Protein AF-A0A2A4IS24-F1 (afdb_monomer)

Organism: Heliothis virescens (NCBI:txid7102)

Secondary structure (DSSP, 8-state):
-PPP----------PPPPP-PPP-----HHHHHHHHHHHHHH-TTS-HHHHHHHHHHTTT-HHHHHHHHHT--GGG--S----PPP---------------------------------PPPP-----------------S-----GGG-S--SS-TTS-------HHHHHHHHHHHH--HHHHHTSTT--HHHHHHHHHHPPP-SHHHHHHHHHH-TT--THHHHHHHHHHHHHHHHHHHHHHHHHHHHHHHHHHHTTTT-PPPPTTS-TTSPPPHHHHHHHHHHHHHHHTT------S---

InterPro domains:
  IPR009060 UBA-like superfamily [SSF46934] (31-77)
  IPR038718 SNF2-like, N-terminal domain superfamily [G3DSA:3.40.50.10810] (248-303)

Mean predicted aligned error: 21.27 Å

Nearest PDB structures (foldseek):
  6h3a-assembly1_D  TM=7.870E-01  e=2.219E+00  Homo sapiens
  2dam-assembly1_A  TM=5.900E-01  e=2.998E+00  Homo sapiens
  2rn7-assembly1_A  TM=2.542E-01  e=4.257E+00  Shigella flexneri

Radius of gyration: 37.89 Å; Cα contacts (8 Å, |Δi|>4): 138; chains: 1; bounding box: 114×92×83 Å

Sequence (303 aa):
VYKRIRVQDSDSDDAASPAKKPANIELTTAVKERRFRNMLEMFPDISPIFVKNTLVKHGWNEERSRDELLKHDPESNDKGSTSTFFGSNPSVSGTAQRPYTNMGIVRVTSGPKPAVVVRKALEGKGGRVRRGSSGSEDDDYGVKKGKDDRVYDSEDSDNEITDDLIGDKKKVFEFLNNSNMNELSLLSGCSQKKAEAIMSLRPFKGWLDMVEKFNSNKSLSTELLNSTQELLTTRNNIQRLMKKCVGLAQQLESAVAAGAGRLKQPAILDDSLTLAPYQLVGLNWLAVLHKQG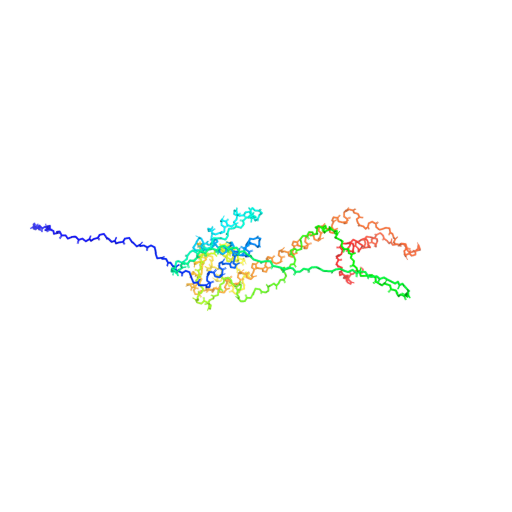VSGILADEMG

Foldseek 3Di:
DDDDDDDDDDDDDDDDDDDDDDDPPQDDPVLLVVLLVVQCVVCVLDDSVLLNVLCVVVVNDNVSSVVVSVPDDSVPDPDDDDDDDDDDDDDDDDDDDDDDDDDDDDDDDDDDDDDDDDDDDDDDDDDDDDDDDDDDPPPPDDPPCPVVNFPDDPVCPVDDQDLPLDDLNVVLLVCLQDPDLVRQVPQPPRDSVNSVLSPVLDDQPTSVSVVVSQVVDPVHDPVSSRSSSVVVVVVVVVVVVVVVVVVLVVVLVVCVVVVQQPDDDDPVDDPVDDDDPVVSVVNSSVNSCVVSVHDDDDDPPPD

pLDDT: mean 70.26, std 24.0, range [25.66, 96.38]

Solvent-accessible surface area (backbone atoms only — not comparable to full-atom values): 20456 Å² total; per-residue (Å²): 134,85,86,91,86,90,85,81,90,80,90,76,92,78,76,84,78,76,81,81,71,83,79,82,78,80,78,52,71,67,58,52,51,52,55,50,53,53,52,45,71,77,36,75,84,51,57,70,66,57,56,51,51,41,26,60,74,45,77,63,36,64,69,66,26,46,60,54,55,74,71,56,65,80,86,76,72,91,68,91,78,89,81,81,84,88,80,89,84,85,92,83,90,84,87,86,85,89,88,91,88,86,90,90,88,89,88,90,92,89,89,90,89,90,84,91,78,90,82,88,80,81,91,84,82,82,90,79,85,84,76,87,73,79,84,80,89,73,86,80,80,71,80,70,72,50,87,88,64,49,76,63,66,90,84,48,85,84,60,79,82,60,68,75,66,51,75,63,46,31,54,36,54,52,44,71,61,67,58,52,70,72,61,39,56,71,33,67,94,38,46,73,70,39,38,53,51,51,62,70,61,50,76,60,90,44,57,50,56,41,52,50,54,28,71,72,32,89,78,48,56,66,63,49,55,35,36,40,43,52,51,53,51,52,50,51,53,50,51,52,50,52,50,52,52,50,50,54,50,52,52,50,52,50,41,49,72,74,49,50,41,81,58,69,84,62,88,86,54,57,89,90,62,76,77,53,75,69,54,44,50,52,50,17,53,53,49,38,34,59,73,71,72,49,89,82,82,85,68,92,83,80,123

Structure (mmCIF, N/CA/C/O backbone):
data_AF-A0A2A4IS24-F1
#
_entry.id   AF-A0A2A4IS24-F1
#
loop_
_atom_site.group_PDB
_atom_site.id
_atom_site.type_symbol
_atom_site.label_atom_id
_atom_site.label_alt_id
_atom_site.label_comp_id
_atom_site.label_asym_id
_atom_site.label_entity_id
_atom_site.label_seq_id
_atom_site.pdbx_PDB_ins_code
_atom_site.Cartn_x
_atom_site.Cartn_y
_atom_site.Cartn_z
_atom_site.occupancy
_atom_site.B_iso_or_equiv
_atom_site.auth_seq_id
_atom_site.auth_comp_id
_atom_site.auth_asym_id
_atom_site.auth_atom_id
_atom_site.pdbx_PDB_model_num
ATOM 1 N N . VAL A 1 1 ? -71.191 -11.282 46.760 1.00 39.03 1 VAL A N 1
ATOM 2 C CA . VAL A 1 1 ? -70.093 -10.671 45.968 1.00 39.03 1 VAL A CA 1
ATOM 3 C C . VAL A 1 1 ? -70.215 -9.149 46.087 1.00 39.03 1 VAL A C 1
ATOM 5 O O . VAL A 1 1 ? -71.314 -8.676 46.332 1.00 39.03 1 VAL A O 1
ATOM 8 N N . TYR A 1 2 ? -69.088 -8.438 46.086 1.00 34.16 2 TYR A N 1
ATOM 9 C CA . TYR A 1 2 ? -68.779 -7.184 46.799 1.00 34.16 2 TYR A CA 1
ATOM 10 C C . TYR A 1 2 ? -69.581 -5.891 46.484 1.00 34.16 2 TYR A C 1
ATOM 12 O O . TYR A 1 2 ? -70.265 -5.768 45.475 1.00 34.16 2 TYR A O 1
ATOM 20 N N . LYS A 1 3 ? -69.439 -4.941 47.429 1.00 38.16 3 LYS A N 1
ATOM 21 C CA . LYS A 1 3 ? -70.054 -3.609 47.634 1.00 38.16 3 LYS A CA 1
ATOM 22 C C . LYS A 1 3 ? -69.709 -2.542 46.567 1.00 38.16 3 LYS A C 1
ATOM 24 O O . LYS A 1 3 ? -68.618 -2.554 46.013 1.00 38.16 3 LYS A O 1
ATOM 29 N N . ARG A 1 4 ? -70.598 -1.546 46.397 1.00 41.44 4 ARG A N 1
ATOM 30 C CA . ARG A 1 4 ? -70.333 -0.210 45.795 1.00 41.44 4 ARG A CA 1
ATOM 31 C C . ARG A 1 4 ? -69.713 0.756 46.822 1.00 41.44 4 ARG A C 1
ATOM 33 O O . ARG A 1 4 ? -70.091 0.648 47.982 1.00 41.44 4 ARG A O 1
ATOM 40 N N . ILE A 1 5 ? -68.881 1.710 46.362 1.00 35.66 5 ILE A N 1
ATOM 41 C CA . ILE A 1 5 ? -68.700 3.145 46.762 1.00 35.66 5 ILE A CA 1
ATOM 42 C C . ILE A 1 5 ? -67.481 3.685 45.958 1.00 35.66 5 ILE A C 1
ATOM 44 O O . ILE A 1 5 ? -66.425 3.070 45.998 1.00 35.66 5 ILE A O 1
ATOM 48 N N . ARG A 1 6 ? -67.683 4.576 44.968 1.00 35.56 6 ARG A N 1
ATOM 49 C CA . ARG A 1 6 ? -67.464 6.052 44.929 1.00 35.56 6 ARG A CA 1
ATOM 50 C C . ARG A 1 6 ? -65.983 6.487 44.977 1.00 35.56 6 ARG A C 1
ATOM 52 O O . ARG A 1 6 ? -65.348 6.360 46.014 1.00 35.56 6 ARG A O 1
ATOM 59 N N . VAL A 1 7 ? -65.487 7.059 43.876 1.00 36.16 7 VAL A N 1
ATOM 60 C CA . VAL A 1 7 ? -64.214 7.804 43.803 1.00 36.16 7 VAL A CA 1
ATOM 61 C C . VAL A 1 7 ? -64.546 9.290 43.631 1.00 36.16 7 VAL A C 1
ATOM 63 O O . VAL A 1 7 ? -65.501 9.627 42.933 1.00 36.16 7 VAL A O 1
ATOM 66 N N . GLN A 1 8 ? -63.821 10.125 44.373 1.00 33.50 8 GLN A N 1
ATOM 67 C CA . GLN A 1 8 ? -63.947 11.578 44.492 1.00 33.50 8 GLN A CA 1
ATOM 68 C C . GLN A 1 8 ? -63.290 12.306 43.313 1.00 33.50 8 GLN A C 1
ATOM 70 O O . GLN A 1 8 ? -62.229 11.891 42.854 1.00 33.50 8 GLN A O 1
ATOM 75 N N . ASP A 1 9 ? -63.891 13.425 42.909 1.00 34.22 9 ASP A N 1
ATOM 76 C CA . ASP A 1 9 ? -63.210 14.509 42.200 1.00 34.22 9 ASP A CA 1
ATOM 77 C C . ASP A 1 9 ? -62.212 15.186 43.152 1.00 34.22 9 ASP A C 1
ATOM 79 O O . ASP A 1 9 ? -62.569 15.512 44.288 1.00 34.22 9 ASP A O 1
ATOM 83 N N . SER A 1 10 ? -60.980 15.415 42.694 1.00 41.16 10 SER A N 1
ATOM 84 C CA . SER A 1 10 ? -60.068 16.373 43.320 1.00 41.16 10 SER A CA 1
ATOM 85 C C . SER A 1 10 ? -59.171 17.001 42.257 1.00 41.16 10 SER A C 1
ATOM 87 O O . SER A 1 10 ? -58.332 16.338 41.653 1.00 41.16 10 SER A O 1
ATOM 89 N N . ASP A 1 11 ? -59.418 18.289 42.053 1.00 39.62 11 ASP A N 1
ATOM 90 C CA . ASP A 1 11 ? -58.639 19.263 41.296 1.00 39.62 11 ASP A CA 1
ATOM 91 C C . ASP A 1 11 ? -57.213 19.368 41.868 1.00 39.62 11 ASP A C 1
ATOM 93 O O . ASP A 1 11 ? -57.047 19.464 43.088 1.00 39.62 11 ASP A O 1
ATOM 97 N N . SER A 1 12 ? -56.192 19.355 41.009 1.00 38.72 12 SER A N 1
ATOM 98 C CA . SER A 1 12 ? -54.852 19.855 41.341 1.00 38.72 12 SER A CA 1
ATOM 99 C C . SER A 1 12 ? -54.109 20.223 40.061 1.00 38.72 12 SER A C 1
ATOM 101 O O . SER A 1 12 ? -53.723 19.354 39.278 1.00 38.72 12 SER A O 1
ATOM 103 N N . ASP A 1 13 ? -53.907 21.528 39.896 1.00 41.09 13 ASP A N 1
ATOM 104 C CA . ASP A 1 13 ? -52.885 22.139 39.055 1.00 41.09 13 ASP A CA 1
ATOM 105 C C . ASP A 1 13 ? -51.539 21.424 39.227 1.00 41.09 13 ASP A C 1
ATOM 107 O O . ASP A 1 13 ? -51.048 21.290 40.349 1.00 41.09 13 ASP A O 1
ATOM 111 N N . ASP A 1 14 ? -50.902 21.044 38.119 1.00 38.12 14 ASP A N 1
ATOM 112 C CA . ASP A 1 14 ? -49.445 21.000 38.080 1.00 38.12 14 ASP A CA 1
ATOM 113 C C . ASP A 1 14 ? -48.924 21.413 36.704 1.00 38.12 14 ASP A C 1
ATOM 115 O O . ASP A 1 14 ? -49.384 20.985 35.642 1.00 38.12 14 ASP A O 1
ATOM 119 N N . ALA A 1 15 ? -47.995 22.356 36.765 1.00 37.94 15 ALA A N 1
ATOM 120 C CA . ALA A 1 15 ? -47.600 23.239 35.693 1.00 37.94 15 ALA A CA 1
ATOM 121 C C . ALA A 1 15 ? -46.880 22.526 34.538 1.00 37.94 15 ALA A C 1
ATOM 123 O O . ALA A 1 15 ? -46.173 21.531 34.704 1.00 37.94 15 ALA A O 1
ATOM 124 N N . ALA A 1 16 ? -46.988 23.126 33.350 1.00 38.19 16 ALA A N 1
ATOM 125 C CA . ALA A 1 16 ? -46.164 22.790 32.200 1.00 38.19 16 ALA A CA 1
ATOM 126 C C . ALA A 1 16 ? -44.671 22.816 32.582 1.00 38.19 16 ALA A C 1
ATOM 128 O O . ALA A 1 16 ? -44.119 23.860 32.934 1.00 38.19 16 ALA A O 1
ATOM 129 N N . SER A 1 17 ? -44.012 21.658 32.486 1.00 39.38 17 SER A N 1
ATOM 130 C CA . SER A 1 17 ? -42.558 21.561 32.619 1.00 39.38 17 SER A CA 1
ATOM 131 C C . SER A 1 17 ? -41.873 22.479 31.596 1.00 39.38 17 SER A C 1
ATOM 133 O O . SER A 1 17 ? -42.220 22.443 30.411 1.00 39.38 17 SER A O 1
ATOM 135 N N . PRO A 1 18 ? -40.894 23.300 32.014 1.00 38.66 18 PRO A N 1
ATOM 136 C CA . PRO A 1 18 ? -40.279 24.283 31.141 1.00 38.66 18 PRO A CA 1
ATOM 137 C C . PRO A 1 18 ? -39.407 23.592 30.092 1.00 38.66 18 PRO A C 1
ATOM 139 O O . PRO A 1 18 ? -38.585 22.726 30.401 1.00 38.66 18 PRO A O 1
ATOM 142 N N . ALA A 1 19 ? -39.562 24.018 28.838 1.00 39.50 19 ALA A N 1
ATOM 143 C CA . ALA A 1 19 ? -38.679 23.653 27.742 1.00 39.50 19 ALA A CA 1
ATOM 144 C C . ALA A 1 19 ? -37.214 23.916 28.137 1.00 39.50 19 ALA A C 1
ATOM 146 O O . ALA A 1 19 ? -36.818 25.057 28.395 1.00 39.50 19 ALA A O 1
ATOM 147 N N . LYS A 1 20 ? -36.399 22.854 28.184 1.00 40.94 20 LYS A N 1
ATOM 148 C CA . LYS A 1 20 ? -34.945 22.964 28.339 1.00 40.94 20 LYS A CA 1
ATOM 149 C C . LYS A 1 20 ? -34.394 23.773 27.164 1.00 40.94 20 LYS A C 1
ATOM 151 O O . LYS A 1 20 ? -34.400 23.310 26.026 1.00 40.94 20 LYS A O 1
ATOM 156 N N . LYS A 1 21 ? -33.917 24.986 27.448 1.00 39.09 21 LYS A N 1
ATOM 157 C CA . LYS A 1 21 ? -33.086 25.764 26.521 1.00 39.09 21 LYS A CA 1
ATOM 158 C C . LYS A 1 21 ? -31.804 24.965 26.226 1.00 39.09 21 LYS A C 1
ATOM 160 O O . LYS A 1 21 ? -31.263 24.373 27.162 1.00 39.09 21 LYS A O 1
ATOM 165 N N . PRO A 1 22 ? -31.308 24.933 24.977 1.00 39.69 22 PRO A N 1
ATOM 166 C CA . PRO A 1 22 ? -30.056 24.256 24.662 1.00 39.69 22 PRO A CA 1
ATOM 167 C C . PRO A 1 22 ? -28.912 24.919 25.437 1.00 39.69 22 PRO A C 1
ATOM 169 O O . PRO A 1 22 ? -28.719 26.133 25.363 1.00 39.69 22 PRO A O 1
ATOM 172 N N . ALA A 1 23 ? -28.189 24.115 26.216 1.00 39.38 23 ALA A N 1
ATOM 173 C CA . ALA A 1 23 ? -26.990 24.542 26.918 1.00 39.38 23 ALA A CA 1
ATOM 174 C C . ALA A 1 23 ? -25.939 24.965 25.884 1.00 39.38 23 ALA A C 1
ATOM 176 O O . ALA A 1 23 ? -25.571 24.187 25.005 1.00 39.38 23 ALA A O 1
ATOM 177 N N . ASN A 1 24 ? -25.485 26.212 25.970 1.00 43.03 24 ASN A N 1
ATOM 178 C CA . ASN A 1 24 ? -24.410 26.724 25.135 1.00 43.03 24 ASN A CA 1
ATOM 179 C C . ASN A 1 24 ? -23.094 26.177 25.711 1.00 43.03 24 ASN A C 1
ATOM 181 O O . ASN A 1 24 ? -22.586 26.704 26.698 1.00 43.03 24 ASN A O 1
ATOM 185 N N . ILE A 1 25 ? -22.608 25.058 25.170 1.00 55.31 25 ILE A N 1
ATOM 186 C CA . ILE A 1 25 ? -21.328 24.459 25.564 1.00 55.31 25 ILE A CA 1
ATOM 187 C C . ILE A 1 25 ? -20.227 25.388 25.044 1.00 55.31 25 ILE A C 1
ATOM 189 O O . ILE A 1 25 ? -19.951 25.432 23.844 1.00 55.31 25 ILE A O 1
ATOM 193 N N . GLU A 1 26 ? -19.625 26.184 25.926 1.00 54.53 26 GLU A N 1
ATOM 194 C CA . GLU A 1 26 ? -18.474 27.003 25.557 1.00 54.53 26 GLU A CA 1
ATOM 195 C C . GLU A 1 26 ? -17.277 26.098 25.244 1.00 54.53 26 GLU A C 1
ATOM 197 O O . GLU A 1 26 ? -16.718 25.445 26.121 1.00 54.53 26 GLU A O 1
ATOM 202 N N . LEU A 1 27 ? -16.875 26.060 23.970 1.00 69.19 27 LEU A N 1
ATOM 203 C CA . LEU A 1 27 ? -15.680 25.340 23.534 1.00 69.19 27 LEU A CA 1
ATOM 204 C C . LEU A 1 27 ? -14.420 25.863 24.242 1.00 69.19 27 LEU A C 1
ATOM 206 O O . LEU A 1 27 ? -14.161 27.078 24.235 1.00 69.19 27 LEU A O 1
ATOM 210 N N . THR A 1 28 ? -13.602 24.938 24.752 1.00 81.56 28 THR A N 1
ATOM 211 C CA . THR A 1 28 ? -12.298 25.232 25.360 1.00 81.56 28 THR A CA 1
ATOM 212 C C . THR A 1 28 ? -11.343 25.873 24.348 1.00 81.56 28 THR A C 1
ATOM 214 O O . THR A 1 28 ? -11.460 25.703 23.129 1.00 81.56 28 THR A O 1
ATOM 217 N N . THR A 1 29 ? -10.381 26.653 24.843 1.00 80.56 29 THR A N 1
ATOM 218 C CA . THR A 1 29 ? -9.400 27.369 24.009 1.00 80.56 29 THR A CA 1
ATOM 219 C C . THR A 1 29 ? -8.532 26.421 23.178 1.00 80.56 29 THR A C 1
ATOM 221 O O . THR A 1 29 ? -8.260 26.725 22.018 1.00 80.56 29 THR A O 1
ATOM 224 N N . ALA A 1 30 ? -8.184 25.250 23.718 1.00 79.69 30 ALA A N 1
ATOM 225 C CA . ALA A 1 30 ? -7.420 24.218 23.017 1.00 79.69 30 ALA A CA 1
ATOM 226 C C . ALA A 1 30 ? -8.188 23.626 21.820 1.00 79.69 30 ALA A C 1
ATOM 228 O O . ALA A 1 30 ? -7.628 23.478 20.734 1.00 79.69 30 ALA A O 1
ATOM 229 N N . VAL A 1 31 ? -9.492 23.362 21.974 1.00 82.25 31 VAL A N 1
ATOM 230 C CA . VAL A 1 31 ? -10.333 22.863 20.871 1.00 82.25 31 VAL A CA 1
ATOM 231 C C . VAL A 1 31 ? -10.461 23.923 19.780 1.00 82.25 31 VAL A C 1
ATOM 233 O O . VAL A 1 31 ? -10.340 23.612 18.597 1.00 82.25 31 VAL A O 1
ATOM 236 N N . LYS A 1 32 ? -10.631 25.193 20.160 1.00 87.12 32 LYS A N 1
ATOM 237 C CA . LYS A 1 32 ? -10.643 26.315 19.210 1.00 87.12 32 LYS A CA 1
ATOM 238 C C . LYS A 1 32 ? -9.327 26.400 18.428 1.00 87.12 32 LYS A C 1
ATOM 240 O O . LYS A 1 32 ? -9.352 26.498 17.205 1.00 87.12 32 LYS A O 1
ATOM 245 N N . GLU A 1 33 ? -8.176 26.290 19.091 1.00 87.81 33 GLU A N 1
ATOM 246 C CA . GLU A 1 33 ? -6.878 26.305 18.404 1.00 87.81 33 GLU A CA 1
ATOM 247 C C . GLU A 1 33 ? -6.704 25.109 17.454 1.00 87.81 33 GLU A C 1
ATOM 249 O O . GLU A 1 33 ? -6.279 25.295 16.312 1.00 87.81 33 GLU A O 1
ATOM 254 N N . ARG A 1 34 ? -7.101 23.900 17.871 1.00 87.56 34 ARG A N 1
ATOM 255 C CA . ARG A 1 34 ? -7.046 22.695 17.028 1.00 87.56 34 ARG A CA 1
ATOM 256 C C . ARG A 1 34 ? -7.903 22.838 15.771 1.00 87.56 34 ARG A C 1
ATOM 258 O O . ARG A 1 34 ? -7.421 22.576 14.671 1.00 87.56 34 ARG A O 1
ATOM 265 N N . ARG A 1 35 ? -9.145 23.307 15.924 1.00 86.81 35 ARG A N 1
ATOM 266 C CA . ARG A 1 35 ? -10.067 23.572 14.806 1.00 86.81 35 ARG A CA 1
ATOM 267 C C . ARG A 1 35 ? -9.521 24.628 13.855 1.00 86.81 35 ARG A C 1
ATOM 269 O O . ARG A 1 35 ? -9.631 24.483 12.643 1.00 86.81 35 ARG A O 1
ATOM 276 N N . PHE A 1 36 ? -8.891 25.667 14.399 1.00 91.81 36 PHE A N 1
ATOM 277 C CA . PHE A 1 36 ? -8.248 26.700 13.597 1.00 91.81 36 PHE A CA 1
ATOM 278 C C . PHE A 1 36 ? -7.078 26.152 12.776 1.00 91.81 36 PHE A C 1
ATOM 280 O O . PHE A 1 36 ? -7.029 26.390 11.573 1.00 91.81 36 PHE A O 1
ATOM 287 N N . ARG A 1 37 ? -6.175 25.376 13.391 1.00 89.31 37 ARG A N 1
ATOM 288 C CA . ARG A 1 37 ? -5.041 24.768 12.678 1.00 89.31 37 ARG A CA 1
ATOM 289 C C . ARG A 1 37 ? -5.487 23.799 11.589 1.00 89.31 37 ARG A C 1
ATOM 291 O O . ARG A 1 37 ? -4.969 23.883 10.483 1.00 89.31 37 ARG A O 1
ATOM 298 N N . ASN A 1 38 ? -6.475 22.954 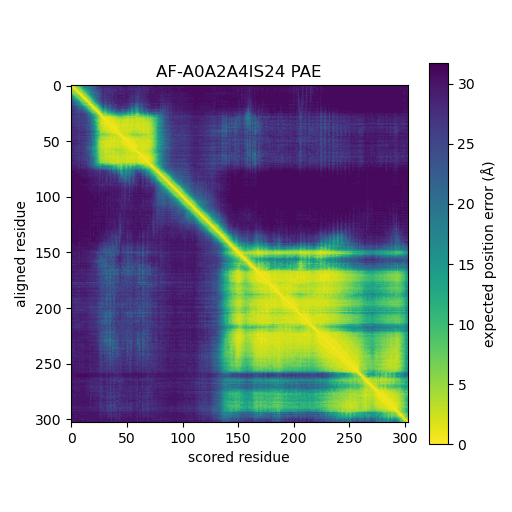11.877 1.00 87.75 38 ASN A N 1
ATOM 299 C CA . ASN A 1 38 ? -7.040 22.029 10.894 1.00 87.75 38 ASN A CA 1
ATOM 300 C C . ASN A 1 38 ? -7.577 22.785 9.663 1.00 87.75 38 ASN A C 1
ATOM 302 O O . ASN A 1 38 ? -7.227 22.467 8.530 1.00 87.75 38 ASN A O 1
ATOM 306 N N . MET A 1 39 ? -8.341 23.864 9.870 1.00 88.62 39 MET A N 1
ATOM 307 C CA . MET A 1 39 ? -8.862 24.659 8.752 1.00 88.62 39 MET A CA 1
ATOM 308 C C . MET A 1 39 ? -7.765 25.363 7.938 1.00 88.62 39 MET A C 1
ATOM 310 O O . MET A 1 39 ? -7.920 25.501 6.729 1.00 88.62 39 MET A O 1
ATOM 314 N N . LEU A 1 40 ? -6.660 25.785 8.562 1.00 89.94 40 LEU A N 1
ATOM 315 C CA . LEU A 1 40 ? -5.515 26.355 7.838 1.00 89.94 40 LEU A CA 1
ATOM 316 C C . LEU A 1 40 ? -4.785 25.316 6.982 1.00 89.94 40 LEU A C 1
ATOM 318 O O . LEU A 1 40 ? -4.326 25.643 5.894 1.00 89.94 40 LEU A O 1
ATOM 322 N N . GLU A 1 41 ? -4.687 24.078 7.464 1.00 87.81 41 GLU A N 1
ATOM 323 C CA . GLU A 1 41 ? -4.077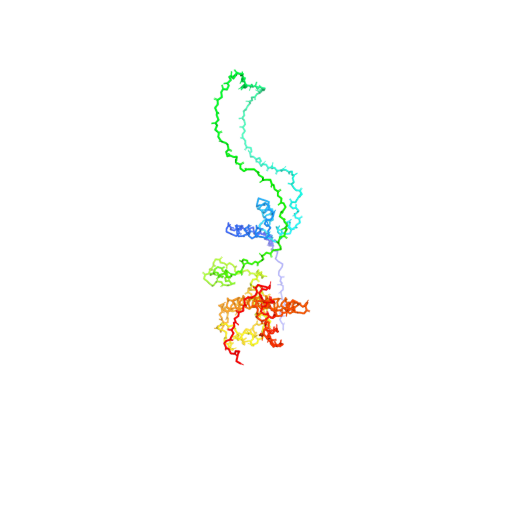 22.976 6.716 1.00 87.81 41 GLU A CA 1
ATOM 324 C C . GLU A 1 41 ? -4.922 22.587 5.496 1.00 87.81 41 GLU A C 1
ATOM 326 O O . GLU A 1 41 ? -4.386 22.324 4.423 1.00 87.81 41 GLU A O 1
ATOM 331 N N . MET A 1 42 ? -6.252 22.609 5.630 1.00 84.50 42 MET A N 1
ATOM 332 C CA . MET A 1 42 ? -7.161 22.297 4.523 1.00 84.50 42 MET A CA 1
ATOM 333 C C . MET A 1 42 ? -7.273 23.412 3.475 1.00 84.50 42 MET A C 1
ATOM 335 O O . MET A 1 42 ? -7.585 23.120 2.321 1.00 84.50 42 MET A O 1
ATOM 339 N N . PHE A 1 43 ? -7.061 24.671 3.864 1.00 87.62 43 PHE A N 1
ATOM 340 C CA . PHE A 1 43 ? -7.208 25.840 2.994 1.00 87.62 43 PHE A CA 1
ATOM 341 C C . PHE A 1 43 ? -5.951 26.730 3.035 1.00 87.62 43 PHE A C 1
ATOM 343 O O . PHE A 1 43 ? -6.016 27.854 3.543 1.00 87.62 43 PHE A O 1
ATOM 350 N N . PRO A 1 44 ? -4.809 26.264 2.492 1.00 85.69 44 PRO A N 1
ATOM 351 C CA . PRO A 1 44 ? -3.541 26.996 2.557 1.00 85.69 44 PRO A CA 1
ATOM 352 C C . PRO A 1 44 ? -3.563 28.320 1.776 1.00 85.69 44 PRO A C 1
ATOM 354 O O . PRO A 1 44 ? -2.829 29.247 2.115 1.00 85.69 44 PRO A O 1
ATOM 357 N N . ASP A 1 45 ? -4.434 28.428 0.768 1.00 83.75 45 ASP A N 1
ATOM 358 C CA . ASP A 1 45 ? -4.565 29.606 -0.099 1.00 83.75 45 ASP A CA 1
ATOM 359 C C . ASP A 1 45 ? -5.516 30.678 0.468 1.00 83.75 45 ASP A C 1
ATOM 361 O O . ASP A 1 45 ? -5.649 31.768 -0.091 1.00 83.75 45 ASP A O 1
ATOM 365 N N . ILE A 1 46 ? -6.190 30.395 1.590 1.00 86.69 46 ILE A N 1
ATOM 366 C CA . ILE A 1 46 ? -7.129 31.318 2.233 1.00 86.69 46 ILE A CA 1
ATOM 367 C C . ILE A 1 46 ? -6.442 32.028 3.404 1.00 86.69 46 ILE A C 1
ATOM 369 O O . ILE A 1 46 ? -5.787 31.416 4.244 1.00 86.69 46 ILE A O 1
ATOM 373 N N . SER A 1 47 ? -6.634 33.349 3.503 1.00 89.31 47 SER A N 1
ATOM 374 C CA . SER A 1 47 ? -6.048 34.154 4.581 1.00 89.31 47 SER A CA 1
ATOM 375 C C . SER A 1 47 ? -6.418 33.613 5.974 1.00 89.31 47 SER A C 1
ATOM 377 O O . SER A 1 47 ? -7.611 33.450 6.266 1.00 89.31 47 SER A O 1
ATOM 379 N N . PRO A 1 48 ? -5.445 33.442 6.894 1.00 88.25 48 PRO A N 1
ATOM 380 C CA . PRO A 1 48 ? -5.706 32.940 8.242 1.00 88.25 48 PRO A CA 1
ATOM 381 C C . PRO A 1 48 ? -6.727 33.759 9.037 1.00 88.25 48 PRO A C 1
ATOM 383 O O . PRO A 1 48 ? -7.450 33.233 9.883 1.00 88.25 48 PRO A O 1
ATOM 386 N N . ILE A 1 49 ? -6.817 35.059 8.754 1.00 88.62 49 ILE A N 1
ATOM 387 C CA . ILE A 1 49 ? -7.792 35.955 9.383 1.00 88.62 49 ILE A CA 1
ATOM 388 C C . ILE A 1 49 ? -9.209 35.611 8.916 1.00 88.62 49 ILE A C 1
ATOM 390 O O . ILE A 1 49 ? -10.133 35.579 9.727 1.00 88.62 49 ILE A O 1
ATOM 394 N N . PHE A 1 50 ? -9.381 35.313 7.626 1.00 89.19 50 PHE A N 1
ATOM 395 C CA . PHE A 1 50 ? -10.672 34.924 7.069 1.00 89.19 50 PHE A CA 1
ATOM 396 C C . PHE A 1 50 ? -11.125 33.575 7.629 1.00 89.19 50 PHE A C 1
ATOM 398 O O . PHE A 1 50 ? -12.242 33.472 8.127 1.00 89.19 50 PHE A O 1
ATOM 405 N N . VAL A 1 51 ? -10.227 32.585 7.679 1.00 89.31 51 VAL A N 1
ATOM 406 C CA . VAL A 1 51 ? -10.494 31.274 8.296 1.00 89.31 51 VAL A CA 1
ATOM 407 C C . VAL A 1 51 ? -10.956 31.421 9.750 1.00 89.31 51 VAL A C 1
ATOM 409 O O . VAL A 1 51 ? -11.967 30.837 10.148 1.00 89.31 51 VAL A O 1
ATOM 412 N N . LYS A 1 52 ? -10.272 32.259 10.541 1.00 90.25 52 LYS A N 1
ATOM 413 C CA . LYS A 1 52 ? -10.655 32.534 11.934 1.00 90.25 52 LYS A CA 1
ATOM 414 C C . LYS A 1 52 ? -12.037 33.182 12.030 1.00 90.25 52 LYS A C 1
ATOM 416 O O . LYS A 1 52 ? -12.838 32.784 12.873 1.00 90.25 52 LYS A O 1
ATOM 421 N N . ASN A 1 53 ? -12.325 34.166 11.180 1.00 89.81 53 ASN A N 1
ATOM 422 C CA . ASN A 1 53 ? -13.611 34.863 11.173 1.00 89.81 53 ASN A CA 1
ATOM 423 C C . ASN A 1 53 ? -14.762 33.924 10.793 1.00 89.81 53 ASN A C 1
ATOM 425 O O . ASN A 1 53 ? -15.814 33.967 11.430 1.00 89.81 53 ASN A O 1
ATOM 429 N N . THR A 1 54 ? -14.552 33.036 9.820 1.00 88.25 54 THR A N 1
ATOM 430 C CA . THR A 1 54 ? -15.540 32.030 9.409 1.00 88.25 54 THR A CA 1
ATOM 431 C C . THR A 1 54 ? -15.801 31.013 10.520 1.00 88.25 54 THR A C 1
ATOM 433 O O . THR A 1 54 ? -16.957 30.715 10.817 1.00 88.25 54 THR A O 1
ATOM 436 N N . LEU A 1 55 ? -14.756 30.562 11.222 1.00 90.56 55 LEU A N 1
ATOM 437 C CA . LEU A 1 55 ? -14.907 29.705 12.402 1.00 90.56 55 LEU A CA 1
ATOM 438 C C . LEU A 1 55 ? -15.698 30.391 13.518 1.00 90.56 55 LEU A C 1
ATOM 440 O O . LEU A 1 55 ? -16.598 29.784 14.092 1.00 90.56 55 LEU A O 1
ATOM 444 N N . VAL A 1 56 ? -15.420 31.664 13.810 1.00 90.69 56 VAL A N 1
ATOM 445 C CA . VAL A 1 56 ? -16.186 32.429 14.808 1.00 90.69 56 VAL A CA 1
ATOM 446 C C . VAL A 1 56 ? -17.648 32.588 14.375 1.00 90.69 56 VAL A C 1
ATOM 448 O O . VAL A 1 56 ? -18.546 32.391 15.195 1.00 90.69 56 VAL A O 1
ATOM 451 N N . LYS A 1 57 ? -17.899 32.873 13.090 1.00 90.12 57 LYS A N 1
ATOM 452 C CA . LYS A 1 57 ? -19.243 33.032 12.509 1.00 90.12 57 LYS A CA 1
ATOM 453 C C . LYS A 1 57 ? -20.106 31.779 12.673 1.00 90.12 57 LYS A C 1
ATOM 455 O O . LYS A 1 57 ? -21.295 31.896 12.957 1.00 90.12 57 LYS A O 1
ATOM 460 N N . HIS A 1 58 ? -19.516 30.591 12.549 1.00 89.38 58 HIS A N 1
ATOM 461 C CA . HIS A 1 58 ? -20.224 29.310 12.675 1.00 89.38 58 HIS A CA 1
ATOM 462 C C . HIS A 1 58 ? -20.143 28.682 14.067 1.00 89.38 58 HIS A C 1
ATOM 464 O O . HIS A 1 58 ? -20.386 27.484 14.216 1.00 89.38 58 HIS A O 1
ATOM 470 N N . GLY A 1 59 ? -19.795 29.456 15.100 1.00 86.56 59 GLY A N 1
ATOM 471 C CA . GLY A 1 59 ? -19.709 28.937 16.468 1.00 86.56 59 GLY A CA 1
ATOM 472 C C . GLY A 1 59 ? -18.673 27.820 16.609 1.00 86.56 59 GLY A C 1
ATOM 473 O O . GLY A 1 59 ? -18.884 26.864 17.348 1.00 86.56 59 GLY A O 1
ATOM 474 N N . TRP A 1 60 ? -17.571 27.924 15.865 1.00 88.50 60 TRP A N 1
ATOM 475 C CA . TRP A 1 60 ? -16.500 26.935 15.762 1.00 88.50 60 TRP A CA 1
ATOM 476 C C . TRP A 1 60 ? -16.945 25.576 15.203 1.00 88.50 60 TRP A C 1
ATOM 478 O O . TRP A 1 60 ? -16.246 24.588 15.404 1.00 88.50 60 TRP A O 1
ATOM 488 N N . ASN A 1 61 ? -18.080 25.490 14.503 1.00 87.50 61 ASN A N 1
ATOM 489 C CA . ASN A 1 61 ? -18.499 24.273 13.807 1.00 87.50 61 ASN A CA 1
ATOM 490 C C . ASN A 1 61 ? -17.648 24.059 12.541 1.00 87.50 61 ASN A C 1
ATOM 492 O O . ASN A 1 61 ? -17.670 24.887 11.629 1.00 87.50 61 ASN A O 1
ATOM 496 N N . GLU A 1 62 ? -16.897 22.959 12.497 1.00 83.81 62 GLU A N 1
ATOM 497 C CA . GLU A 1 62 ? -15.932 22.663 11.430 1.00 83.81 62 GLU A CA 1
ATOM 498 C C . GLU A 1 62 ? -16.601 22.425 10.076 1.00 83.81 62 GLU A C 1
ATOM 500 O O . GLU A 1 62 ? -16.145 22.963 9.073 1.00 83.81 62 GLU A O 1
ATOM 505 N N . GLU A 1 63 ? -17.706 21.682 10.049 1.00 83.81 63 GLU A N 1
ATOM 506 C CA . GLU A 1 63 ? -18.421 21.321 8.822 1.00 83.81 63 GLU A CA 1
ATOM 507 C C . GLU A 1 63 ? -19.017 22.559 8.142 1.00 83.81 63 GLU A C 1
ATOM 509 O O . GLU A 1 63 ? -18.732 22.842 6.980 1.00 83.81 63 GLU A O 1
ATOM 514 N N . ARG A 1 64 ? -19.742 23.388 8.904 1.00 85.81 64 ARG A N 1
ATOM 515 C CA . ARG A 1 64 ? -20.330 24.632 8.382 1.00 85.81 64 ARG A CA 1
ATOM 516 C C . ARG A 1 64 ? -19.273 25.645 7.953 1.00 85.81 64 ARG A C 1
ATOM 518 O O . ARG A 1 64 ? -19.455 26.335 6.951 1.00 85.81 64 ARG A O 1
ATOM 525 N N . SER A 1 65 ? -18.172 25.732 8.702 1.00 89.31 65 SER A N 1
ATOM 526 C CA . SER A 1 65 ? -17.058 26.621 8.354 1.00 89.31 65 SER A CA 1
ATOM 527 C C . SER A 1 65 ? -16.363 26.160 7.077 1.00 89.31 65 SER A C 1
ATOM 529 O O . SER A 1 65 ? -16.074 26.981 6.210 1.00 89.31 65 SER A O 1
ATOM 531 N N . ARG A 1 66 ? -16.146 24.850 6.929 1.00 88.50 66 ARG A N 1
ATOM 532 C CA . ARG A 1 66 ? -15.559 24.233 5.738 1.00 88.50 66 ARG A CA 1
ATOM 533 C C . ARG A 1 66 ? -16.417 24.463 4.499 1.00 88.50 66 ARG A C 1
ATOM 535 O O . ARG A 1 66 ? -15.872 24.832 3.465 1.00 88.50 66 ARG A O 1
ATOM 542 N N . ASP A 1 67 ? -17.731 24.290 4.597 1.00 87.00 67 ASP A N 1
ATOM 543 C CA . ASP A 1 67 ? -18.645 24.486 3.466 1.00 87.00 67 ASP A CA 1
ATOM 544 C C . ASP A 1 67 ? -18.668 25.932 2.957 1.00 87.00 67 ASP A C 1
ATOM 546 O O . ASP A 1 67 ? -18.868 26.168 1.763 1.00 87.00 67 ASP A O 1
ATOM 550 N N . GLU A 1 68 ? -18.476 26.912 3.845 1.00 85.62 68 GLU A N 1
ATOM 551 C CA . GLU A 1 68 ? -18.350 28.320 3.457 1.00 85.62 68 GLU A CA 1
ATOM 552 C C . GLU A 1 68 ? -16.968 28.622 2.861 1.00 85.62 68 GLU A C 1
ATOM 554 O O . GLU A 1 68 ? -16.883 29.307 1.843 1.00 85.62 68 GLU A O 1
ATOM 559 N N . LEU A 1 69 ? -15.898 28.061 3.434 1.00 87.81 69 LEU A N 1
ATOM 560 C CA . LEU A 1 69 ? -14.532 28.214 2.920 1.00 87.81 69 LEU A CA 1
ATOM 561 C C . LEU A 1 69 ? -14.342 27.552 1.548 1.00 87.81 69 LEU A C 1
ATOM 563 O O . LEU A 1 69 ? -13.663 28.110 0.696 1.00 87.81 69 LEU A O 1
ATOM 567 N N . LEU A 1 70 ? -14.997 26.418 1.287 1.00 87.81 70 LEU A N 1
ATOM 568 C CA . LEU A 1 70 ? -14.937 25.723 -0.004 1.00 87.81 70 LEU A CA 1
ATOM 569 C C . LEU A 1 70 ? -15.606 26.513 -1.140 1.00 87.81 70 LEU A C 1
ATOM 571 O O . LEU A 1 70 ? -15.264 26.337 -2.306 1.00 87.81 70 LEU A O 1
ATOM 575 N N . LYS A 1 71 ? -16.565 27.382 -0.805 1.00 84.25 71 LYS A N 1
ATOM 576 C CA . LYS A 1 71 ? -17.253 28.263 -1.763 1.00 84.25 71 LYS A CA 1
ATOM 577 C C . LYS A 1 71 ? -16.509 29.578 -1.992 1.00 84.25 71 LYS A C 1
ATOM 579 O O . LYS A 1 71 ? -16.947 30.374 -2.821 1.00 84.25 71 LYS A O 1
ATOM 584 N N . HIS A 1 72 ? -15.439 29.833 -1.244 1.00 79.31 72 HIS A N 1
ATOM 585 C CA . HIS A 1 72 ? -14.692 31.076 -1.321 1.00 79.31 72 HIS A CA 1
ATOM 586 C C . HIS A 1 72 ? -13.626 30.998 -2.419 1.00 79.31 72 HIS A C 1
ATOM 588 O O . HIS A 1 72 ? -12.652 30.260 -2.298 1.00 79.31 72 HIS A O 1
ATOM 594 N N . ASP A 1 73 ? -13.789 31.810 -3.463 1.00 74.25 73 ASP A N 1
ATOM 595 C CA . ASP A 1 73 ? -12.786 31.999 -4.510 1.00 74.25 73 ASP A CA 1
ATOM 596 C C . ASP A 1 73 ? -11.751 33.061 -4.071 1.00 74.25 73 ASP A C 1
ATOM 598 O O . ASP A 1 73 ? -12.126 34.231 -3.878 1.00 74.25 73 ASP A O 1
ATOM 602 N N . PRO A 1 74 ? -10.468 32.692 -3.867 1.00 62.66 74 PRO A N 1
ATOM 603 C CA . PRO A 1 74 ? -9.431 33.598 -3.373 1.00 62.66 74 PRO A CA 1
ATOM 604 C C . PRO A 1 74 ? -9.121 34.777 -4.311 1.00 62.66 74 PRO A C 1
ATOM 606 O O . PRO A 1 74 ? -8.568 35.770 -3.841 1.00 62.66 74 PRO A O 1
ATOM 609 N N . GLU A 1 75 ? -9.512 34.734 -5.591 1.00 58.53 75 GLU A N 1
ATOM 610 C CA . GLU A 1 75 ? -9.272 35.837 -6.540 1.00 58.53 75 GLU A CA 1
ATOM 611 C C . GLU A 1 75 ? -10.343 36.946 -6.498 1.00 58.53 75 GLU A C 1
ATOM 613 O O . GLU A 1 75 ? -10.196 37.986 -7.139 1.00 58.53 75 GLU A O 1
ATOM 618 N N . SER A 1 76 ? -11.417 36.772 -5.720 1.00 57.56 76 SER A N 1
ATOM 619 C CA . SER A 1 76 ? -12.579 37.677 -5.754 1.00 57.56 76 SER A CA 1
ATOM 620 C C . SER A 1 76 ? -12.513 38.891 -4.812 1.00 57.56 76 SER A C 1
ATOM 622 O O . SER A 1 76 ? -13.372 39.771 -4.903 1.00 57.56 76 SER A O 1
ATOM 624 N N . ASN A 1 77 ? -11.515 38.985 -3.923 1.00 49.31 77 ASN A N 1
ATOM 625 C CA . ASN A 1 77 ? -11.534 39.946 -2.812 1.00 49.31 77 ASN A CA 1
ATOM 626 C C . ASN A 1 77 ? -10.366 40.952 -2.804 1.00 49.31 77 ASN A C 1
ATOM 628 O O . ASN A 1 77 ? -9.711 41.152 -1.782 1.00 49.31 77 ASN A O 1
ATOM 632 N N . ASP A 1 78 ? -10.141 41.647 -3.923 1.00 42.62 78 ASP A N 1
ATOM 633 C CA . ASP A 1 78 ? -9.468 42.954 -3.912 1.00 42.62 78 ASP A CA 1
ATOM 634 C C . ASP A 1 78 ? -10.511 44.055 -3.658 1.00 42.62 78 ASP A C 1
ATOM 636 O O . ASP A 1 78 ? -10.987 44.717 -4.580 1.00 42.62 78 ASP A O 1
ATOM 640 N N . LYS A 1 79 ? -10.956 44.184 -2.399 1.00 39.69 79 LYS A N 1
ATOM 641 C CA . LYS A 1 79 ? -11.549 45.411 -1.830 1.00 39.69 79 LYS A CA 1
ATOM 642 C C . LYS A 1 79 ? -11.707 45.266 -0.320 1.00 39.69 79 LYS A C 1
ATOM 644 O O . LYS A 1 79 ? -12.613 44.611 0.185 1.00 39.69 79 LYS A O 1
ATOM 649 N N . GLY A 1 80 ? -10.797 45.914 0.402 1.00 41.03 80 GLY A N 1
ATOM 650 C CA . GLY A 1 80 ? -10.774 45.937 1.858 1.00 41.03 80 GLY A CA 1
ATOM 651 C C . GLY A 1 80 ? -12.106 46.353 2.485 1.00 41.03 80 GLY A C 1
ATOM 652 O O . GLY A 1 80 ? -12.766 47.297 2.056 1.00 41.03 80 GLY A O 1
ATOM 653 N N . SER A 1 81 ? -12.470 45.653 3.554 1.00 31.52 81 SER A N 1
ATOM 654 C CA . SER A 1 81 ? -13.475 46.093 4.519 1.00 31.52 81 SER A CA 1
ATOM 655 C C . SER A 1 81 ? -12.952 45.814 5.922 1.00 31.52 81 SER A C 1
ATOM 657 O O . SER A 1 81 ? -13.134 44.741 6.488 1.00 31.52 81 SER A O 1
ATOM 659 N N . THR A 1 82 ? -12.255 46.801 6.476 1.00 34.75 82 THR A N 1
ATOM 660 C CA . THR A 1 82 ? -12.034 46.950 7.913 1.00 34.75 82 THR A CA 1
ATOM 661 C C . THR A 1 82 ? -13.288 47.578 8.519 1.00 34.75 82 THR A C 1
ATOM 663 O O . THR A 1 82 ? -13.497 48.783 8.424 1.00 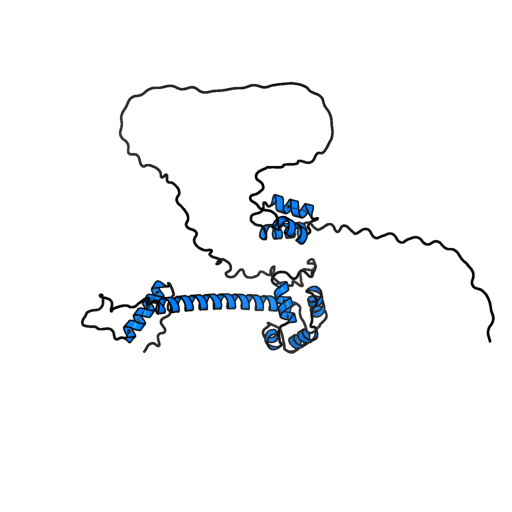34.75 82 THR A O 1
ATOM 666 N N . SER A 1 83 ? -14.142 46.770 9.148 1.00 33.34 83 SER A N 1
ATOM 667 C CA . SER A 1 83 ? -15.209 47.270 10.023 1.00 33.34 83 SER A CA 1
ATOM 668 C C . SER A 1 83 ? -14.775 47.139 11.483 1.00 33.34 83 SER A C 1
ATOM 670 O O . SER A 1 83 ? -14.931 46.085 12.102 1.00 33.34 83 SER A O 1
ATOM 672 N N . THR A 1 84 ? -14.200 48.212 12.024 1.00 33.47 84 THR A N 1
ATOM 673 C CA . THR A 1 84 ? -13.894 48.351 13.452 1.00 33.47 84 THR A CA 1
ATOM 674 C C . THR A 1 84 ? -15.179 48.649 14.223 1.00 33.47 84 THR A C 1
ATOM 676 O O . THR A 1 84 ? -15.916 49.578 13.896 1.00 33.47 84 THR A O 1
ATOM 679 N N . PHE A 1 85 ? -15.436 47.834 15.243 1.00 29.94 85 PHE A N 1
ATOM 680 C CA . PHE A 1 85 ? -16.542 47.950 16.188 1.00 29.94 85 PHE A CA 1
ATOM 681 C C . PHE A 1 85 ? -16.421 49.207 17.066 1.00 29.94 85 PHE A C 1
ATOM 683 O O . PHE A 1 85 ? -15.340 49.550 17.544 1.00 29.94 85 PHE A O 1
ATOM 690 N N . PHE A 1 86 ? -17.565 49.855 17.291 1.00 29.98 86 PHE A N 1
ATOM 691 C CA . PHE A 1 86 ? -17.776 50.983 18.196 1.00 29.98 86 PHE A CA 1
ATOM 692 C C . PHE A 1 86 ? -17.755 50.553 19.671 1.00 29.98 86 PHE A C 1
ATOM 694 O O . PHE A 1 86 ? -18.368 49.554 20.042 1.00 29.98 86 PHE A O 1
ATOM 701 N N . GLY A 1 87 ? -17.155 51.393 20.516 1.00 30.23 87 GLY A N 1
ATOM 702 C CA . GLY A 1 87 ? -17.394 51.458 21.956 1.00 30.23 87 GLY A CA 1
ATOM 703 C C . GLY A 1 87 ? -17.397 52.923 22.402 1.00 30.23 87 GLY A C 1
ATOM 704 O O . GLY A 1 87 ? -16.358 53.575 22.384 1.00 30.23 87 GLY A O 1
ATOM 705 N N . SER A 1 88 ? -18.582 53.439 22.735 1.00 30.08 88 SER A N 1
ATOM 706 C CA . SER A 1 88 ? -18.864 54.771 23.299 1.00 30.08 88 SER A CA 1
ATOM 707 C C . SER A 1 88 ? -18.137 54.953 24.643 1.00 30.08 88 SER A C 1
ATOM 709 O O . SER A 1 88 ? -18.036 53.993 25.401 1.00 30.08 88 SER A O 1
ATOM 711 N N . ASN A 1 89 ? -17.610 56.124 25.025 1.00 30.92 89 ASN A N 1
ATOM 712 C CA . ASN A 1 89 ? -18.327 57.282 25.599 1.00 30.92 89 ASN A CA 1
ATOM 713 C C . ASN A 1 89 ? -17.276 58.359 26.051 1.00 30.92 89 ASN A C 1
ATOM 715 O O . ASN A 1 89 ? -16.091 58.041 26.065 1.00 30.92 89 ASN A O 1
ATOM 719 N N . PRO A 1 90 ? -17.632 59.577 26.521 1.00 39.00 90 PRO A N 1
ATOM 720 C CA . PRO A 1 90 ? -17.990 60.758 25.731 1.00 39.00 90 PRO A CA 1
ATOM 721 C C . PRO A 1 90 ? -17.128 62.019 26.041 1.00 39.00 90 PRO A C 1
ATOM 723 O O . PRO A 1 90 ? -16.362 62.057 26.997 1.00 39.00 90 PRO A O 1
ATOM 726 N N . SER A 1 91 ? -17.409 63.102 25.299 1.00 25.66 91 SER A N 1
ATOM 727 C CA . SER A 1 91 ? -17.197 64.523 25.661 1.00 25.66 91 SER A CA 1
ATOM 728 C C . SER A 1 91 ? -15.811 65.152 25.426 1.00 25.66 91 SER A C 1
ATOM 730 O O . SER A 1 91 ? -14.860 64.886 26.149 1.00 25.66 91 SER A O 1
ATOM 732 N N . VAL A 1 92 ? -15.722 66.076 24.458 1.00 31.42 92 VAL A N 1
ATOM 733 C CA . VAL A 1 92 ? -15.521 67.533 24.669 1.00 31.42 92 VAL A CA 1
ATOM 734 C C . VAL A 1 92 ? -15.229 68.227 23.325 1.00 31.42 92 VAL A C 1
ATOM 736 O O . VAL A 1 92 ? -14.501 67.726 22.475 1.00 31.42 92 VAL A O 1
ATOM 739 N N . SER A 1 93 ? -15.867 69.385 23.165 1.00 31.30 93 SER A N 1
ATOM 740 C CA . SER A 1 93 ? -15.869 70.375 22.083 1.00 31.30 93 SER A CA 1
ATOM 741 C C . SER A 1 93 ? -14.536 70.702 21.394 1.00 31.30 93 SER A C 1
ATOM 743 O O . SER A 1 93 ? -13.497 70.760 22.041 1.00 31.30 93 SER A O 1
ATOM 745 N N . GLY A 1 94 ? -14.601 71.128 20.124 1.00 31.81 94 GLY A N 1
ATOM 746 C CA . GLY A 1 94 ? -13.553 71.983 19.549 1.00 31.81 94 GLY A CA 1
ATOM 747 C C . GLY A 1 94 ? -13.462 71.988 18.025 1.00 31.81 94 GLY A C 1
ATOM 748 O O . GLY A 1 94 ? -13.033 71.027 17.406 1.00 31.81 94 GLY A O 1
ATOM 749 N N . THR A 1 95 ? -13.849 73.104 17.425 1.00 30.83 95 THR A N 1
ATOM 750 C CA . THR A 1 95 ? -13.797 73.456 16.000 1.00 30.83 95 THR A CA 1
ATOM 751 C C . THR A 1 95 ? -12.384 73.708 15.434 1.00 30.83 95 THR A C 1
ATOM 753 O O . THR A 1 95 ? -11.523 74.197 16.154 1.00 30.83 95 THR A O 1
ATOM 756 N N . ALA A 1 96 ? -12.270 73.571 14.099 1.00 32.72 96 ALA A N 1
ATOM 757 C CA . ALA A 1 96 ? -11.467 74.378 13.148 1.00 32.72 96 ALA A CA 1
ATOM 758 C C . ALA A 1 96 ? -10.123 73.845 12.565 1.00 32.72 96 ALA A C 1
ATOM 760 O O . ALA A 1 96 ? -9.111 73.713 13.235 1.00 32.72 96 ALA A O 1
ATOM 761 N N . GLN A 1 97 ? -10.166 73.637 11.236 1.00 32.09 97 GLN A N 1
ATOM 762 C CA . GLN A 1 97 ? -9.299 74.156 10.152 1.00 32.09 97 GLN A CA 1
ATOM 763 C C . GLN A 1 97 ? -7.742 74.131 10.213 1.00 32.09 97 GLN A C 1
ATOM 765 O O . GLN A 1 97 ? -7.124 74.969 10.851 1.00 32.09 97 GLN A O 1
ATOM 770 N N . ARG A 1 98 ? -7.182 73.352 9.258 1.00 30.44 98 ARG A N 1
ATOM 771 C CA . ARG A 1 98 ? -6.158 73.688 8.216 1.00 30.44 98 ARG A CA 1
ATOM 772 C C . ARG A 1 98 ? -4.657 73.934 8.581 1.00 30.44 98 ARG A C 1
ATOM 774 O O . ARG A 1 98 ? -4.332 74.137 9.73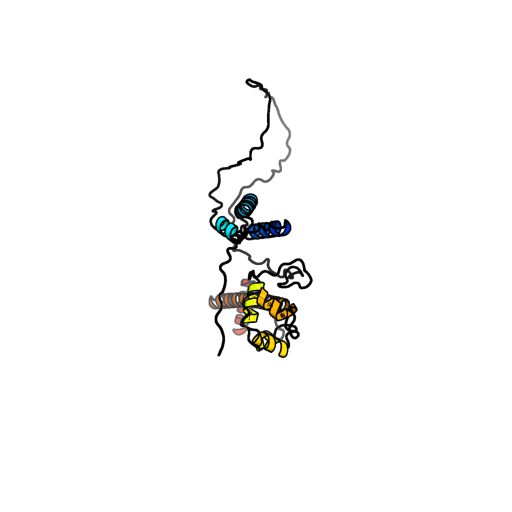8 1.00 30.44 98 ARG A O 1
ATOM 781 N N . PRO A 1 99 ? -3.732 73.794 7.586 1.00 58.28 99 PRO A N 1
ATOM 782 C CA . PRO A 1 99 ? -2.461 73.045 7.703 1.00 58.28 99 PRO A CA 1
ATOM 783 C C . PRO A 1 99 ? -1.185 73.902 7.537 1.00 58.28 99 PRO A C 1
ATOM 785 O O . PRO A 1 99 ? -1.291 75.073 7.196 1.00 58.28 99 PRO A O 1
ATOM 788 N N . TYR A 1 100 ? 0.015 73.300 7.645 1.00 28.73 100 TYR A N 1
ATOM 789 C CA . TYR A 1 100 ? 1.270 73.898 7.148 1.00 28.73 100 TYR A CA 1
ATOM 790 C C . TYR A 1 100 ? 2.325 72.886 6.648 1.00 28.73 100 TYR A C 1
ATOM 792 O O . TYR A 1 100 ? 2.399 71.738 7.076 1.00 28.73 100 TYR A O 1
ATOM 800 N N . THR A 1 101 ? 3.105 73.404 5.700 1.00 35.81 101 THR A N 1
ATOM 801 C CA . THR A 1 101 ? 4.185 72.913 4.820 1.00 35.81 101 THR A CA 1
ATOM 802 C C . THR A 1 101 ? 5.599 72.965 5.432 1.00 35.81 101 THR A C 1
ATOM 804 O O . THR A 1 101 ? 5.790 73.766 6.340 1.00 35.81 101 THR A O 1
ATOM 807 N N . ASN A 1 102 ? 6.600 72.261 4.849 1.00 33.88 102 ASN A N 1
ATOM 808 C CA . ASN A 1 102 ? 7.859 72.808 4.238 1.00 33.88 102 ASN A CA 1
ATOM 809 C C . ASN A 1 102 ? 8.965 71.733 4.011 1.00 33.88 102 ASN A C 1
ATOM 811 O O . ASN A 1 102 ? 9.212 70.943 4.911 1.00 33.88 102 ASN A O 1
ATOM 815 N N . MET A 1 103 ? 9.502 71.548 2.780 1.00 33.12 103 MET A N 1
ATOM 816 C CA . MET A 1 103 ? 10.707 72.141 2.095 1.00 33.12 103 MET A CA 1
ATOM 817 C C . MET A 1 103 ? 12.020 71.338 2.309 1.00 33.12 103 MET A C 1
ATOM 819 O O . MET A 1 103 ? 12.206 70.797 3.385 1.00 33.12 103 MET A O 1
ATOM 823 N N . GLY A 1 104 ? 12.991 71.200 1.381 1.00 29.31 104 GLY A N 1
ATOM 824 C CA . GLY A 1 104 ? 13.270 71.833 0.076 1.00 29.31 104 GLY A CA 1
ATOM 825 C C . GLY A 1 104 ? 14.517 71.226 -0.641 1.00 29.31 104 GLY A C 1
ATOM 826 O O . GLY A 1 104 ? 15.133 70.290 -0.139 1.00 29.31 104 GLY A O 1
ATOM 827 N N . ILE A 1 105 ? 14.866 71.760 -1.826 1.00 33.25 105 ILE A N 1
ATOM 828 C CA . ILE A 1 105 ? 15.919 71.335 -2.795 1.00 33.25 105 ILE A CA 1
ATOM 829 C C . ILE A 1 105 ? 16.968 72.453 -2.984 1.00 33.25 105 ILE A C 1
ATOM 831 O O . ILE A 1 105 ? 16.551 73.606 -3.039 1.00 33.25 105 ILE A O 1
ATOM 835 N N . VAL A 1 106 ? 18.258 72.138 -3.250 1.00 28.52 106 VAL A N 1
ATOM 836 C CA . VAL A 1 106 ? 19.238 73.020 -3.960 1.00 28.52 106 VAL A CA 1
ATOM 837 C C . VAL A 1 106 ? 20.271 72.204 -4.795 1.00 28.52 106 VAL A C 1
ATOM 839 O O . VAL A 1 106 ? 20.616 71.084 -4.430 1.00 28.52 106 VAL A O 1
ATOM 842 N N . ARG A 1 107 ? 20.761 72.772 -5.919 1.00 29.05 107 ARG A N 1
ATOM 843 C CA . ARG A 1 107 ? 21.711 72.255 -6.955 1.00 29.05 107 ARG A CA 1
ATOM 844 C C . ARG A 1 107 ? 22.856 73.298 -7.170 1.00 29.05 107 ARG A C 1
ATOM 846 O O . ARG A 1 107 ? 22.597 74.455 -6.862 1.00 29.05 107 ARG A O 1
ATOM 853 N N . VAL A 1 108 ? 24.088 72.982 -7.648 1.00 29.70 108 VAL A N 1
ATOM 854 C CA . VAL A 1 108 ? 24.678 73.357 -8.988 1.00 29.70 108 VAL A CA 1
ATOM 855 C C . VAL A 1 108 ? 26.260 73.264 -9.043 1.00 29.70 108 VAL A C 1
ATOM 857 O O . VAL A 1 108 ? 26.927 73.754 -8.144 1.00 29.70 108 VAL A O 1
ATOM 860 N N . THR A 1 109 ? 26.793 72.638 -10.127 1.00 31.55 109 THR A N 1
ATOM 861 C CA . THR A 1 109 ? 28.045 72.713 -10.995 1.00 31.55 109 THR A CA 1
ATOM 862 C C . THR A 1 109 ? 29.537 72.877 -10.559 1.00 31.55 109 THR A C 1
ATOM 864 O O . THR A 1 109 ? 29.882 73.857 -9.910 1.00 31.55 109 THR A O 1
ATOM 867 N N . SER A 1 110 ? 30.464 72.082 -11.167 1.00 29.39 110 SER A N 1
ATOM 868 C CA . SER A 1 110 ? 31.500 72.414 -12.228 1.00 29.39 110 SER A CA 1
ATOM 869 C C . SER A 1 110 ? 32.723 71.417 -12.278 1.00 29.39 110 SER A C 1
ATOM 871 O O . SER A 1 110 ? 32.989 70.764 -11.277 1.00 29.39 110 SER A O 1
ATOM 873 N N . GLY A 1 111 ? 33.420 71.217 -13.431 1.00 28.56 111 GLY A N 1
ATOM 874 C CA . GLY A 1 111 ? 34.591 70.285 -13.673 1.00 28.56 111 GLY A CA 1
ATOM 875 C C . GLY A 1 111 ? 35.949 71.009 -13.945 1.00 28.56 111 GLY A C 1
ATOM 876 O O . GLY A 1 111 ? 35.878 72.236 -13.898 1.00 28.56 111 GLY A O 1
ATOM 877 N N . PRO A 1 112 ? 37.158 70.391 -14.225 1.00 40.03 112 PRO A N 1
ATOM 878 C CA . PRO A 1 112 ? 37.523 69.361 -15.256 1.00 40.03 112 PRO A CA 1
ATOM 879 C C . PRO A 1 112 ? 38.605 68.255 -14.869 1.00 40.03 112 PRO A C 1
ATOM 881 O O . PRO A 1 112 ? 38.982 68.143 -13.713 1.00 40.03 112 PRO A O 1
ATOM 884 N N . LYS A 1 113 ? 39.046 67.395 -15.834 1.00 36.66 113 LYS A N 1
ATOM 885 C CA . LYS A 1 113 ? 39.748 66.043 -15.795 1.00 36.66 113 LYS A CA 1
ATOM 886 C C . LYS A 1 113 ? 41.309 66.043 -15.577 1.00 36.66 113 LYS A C 1
ATOM 888 O O . LYS A 1 113 ? 41.821 67.156 -15.535 1.00 36.66 113 LYS A O 1
ATOM 893 N N . PRO A 1 114 ? 42.116 64.917 -15.617 1.00 42.44 114 PRO A N 1
ATOM 894 C CA . PRO A 1 114 ? 41.858 63.445 -15.718 1.00 42.44 114 PRO A CA 1
ATOM 895 C C . PRO A 1 114 ? 42.695 62.494 -14.785 1.00 42.44 114 PRO A C 1
ATOM 897 O O . PRO A 1 114 ? 43.785 62.842 -14.357 1.00 42.44 114 PRO A O 1
ATOM 900 N N . ALA A 1 115 ? 42.262 61.234 -14.576 1.00 28.34 115 ALA A N 1
ATOM 901 C CA . ALA A 1 115 ? 43.137 60.067 -14.306 1.00 28.34 115 ALA A CA 1
ATOM 902 C C . ALA A 1 115 ? 42.370 58.737 -14.488 1.00 28.34 115 ALA A C 1
ATOM 904 O O . ALA A 1 115 ? 41.183 58.638 -14.180 1.00 28.34 115 ALA A O 1
ATOM 905 N N . VAL A 1 116 ? 43.053 57.728 -15.030 1.00 33.53 116 VAL A N 1
ATOM 906 C CA . VAL A 1 116 ? 42.542 56.396 -15.402 1.00 33.53 116 VAL A CA 1
ATOM 907 C C . VAL A 1 116 ? 42.502 55.465 -14.188 1.00 33.53 116 VAL A C 1
ATOM 909 O O . VAL A 1 116 ? 43.550 55.245 -13.593 1.00 33.53 116 VAL A O 1
ATOM 912 N N . VAL A 1 117 ? 41.352 54.842 -13.883 1.00 30.94 117 VAL A N 1
ATOM 913 C CA . VAL A 1 117 ? 41.276 53.583 -13.108 1.00 30.94 117 VAL A CA 1
ATOM 914 C C . VAL A 1 117 ? 40.102 52.713 -13.596 1.00 30.94 117 VAL A C 1
ATOM 916 O O . VAL A 1 117 ? 38.989 53.182 -13.831 1.00 30.94 117 VAL A O 1
ATOM 919 N N . VAL A 1 118 ? 40.419 51.431 -13.761 1.00 30.19 118 VAL A N 1
ATOM 920 C CA . VAL A 1 118 ? 39.630 50.263 -14.180 1.00 30.19 118 VAL A CA 1
ATOM 921 C C . VAL A 1 118 ? 38.253 50.160 -13.499 1.00 30.19 118 VAL A C 1
ATOM 923 O O . VAL A 1 118 ? 38.141 50.321 -12.287 1.00 30.19 118 VAL A O 1
ATOM 926 N N . ARG A 1 119 ? 37.200 49.814 -14.261 1.00 31.77 119 ARG A N 1
ATOM 927 C CA . ARG A 1 119 ? 35.863 49.481 -13.730 1.00 31.77 119 ARG A CA 1
ATOM 928 C C . ARG A 1 119 ? 35.546 47.997 -13.928 1.00 31.77 119 ARG A C 1
ATOM 930 O O . ARG A 1 119 ? 35.396 47.546 -15.059 1.00 31.77 119 ARG A O 1
ATOM 937 N N . LYS A 1 120 ? 35.372 47.271 -12.820 1.00 30.20 120 LYS A N 1
ATOM 938 C CA . LYS A 1 120 ? 34.619 46.009 -12.757 1.00 30.20 120 LYS A CA 1
ATOM 939 C C . LYS A 1 120 ? 33.145 46.370 -12.541 1.00 30.20 120 LYS A C 1
ATOM 941 O O . LYS A 1 120 ? 32.836 47.079 -11.587 1.00 30.20 120 LYS A O 1
ATOM 946 N N . ALA A 1 121 ? 32.259 45.951 -13.442 1.00 30.78 121 ALA A N 1
ATOM 947 C CA . ALA A 1 121 ? 30.824 46.212 -13.340 1.00 30.78 121 ALA A CA 1
ATOM 948 C C . ALA A 1 121 ? 30.112 45.074 -12.593 1.00 30.78 121 ALA A C 1
ATOM 950 O O . ALA A 1 121 ? 30.365 43.901 -12.868 1.00 30.78 121 ALA A O 1
ATOM 951 N N . LEU A 1 122 ? 29.246 45.460 -11.651 1.00 34.44 122 LEU A N 1
ATOM 952 C CA . LEU A 1 122 ? 28.307 44.597 -10.939 1.00 34.44 122 LEU A CA 1
ATOM 953 C C . LEU A 1 122 ? 27.199 44.084 -11.868 1.00 34.44 122 LEU A C 1
ATOM 955 O O . LEU A 1 122 ? 26.794 44.747 -12.824 1.00 34.44 122 LEU A O 1
ATOM 959 N N . GLU A 1 123 ? 26.717 42.896 -11.524 1.00 32.41 123 GLU A N 1
ATOM 960 C CA . GLU A 1 123 ? 25.690 42.126 -12.209 1.00 32.41 123 GLU A CA 1
ATOM 961 C C . GLU A 1 123 ? 24.315 42.799 -12.155 1.00 32.41 123 GLU A C 1
ATOM 963 O O . GLU A 1 123 ? 23.810 43.183 -11.103 1.00 32.41 123 GLU A O 1
ATOM 968 N N . GLY A 1 124 ? 23.673 42.859 -13.317 1.00 44.12 124 GLY A N 1
ATOM 969 C CA . GLY A 1 124 ? 22.232 42.988 -13.447 1.00 44.12 124 GLY A CA 1
ATOM 970 C C . GLY A 1 124 ? 21.774 42.079 -14.580 1.00 44.12 124 GLY A C 1
ATOM 971 O O . GLY A 1 124 ? 22.371 42.106 -15.656 1.00 44.12 124 GLY A O 1
ATOM 972 N N . LYS A 1 125 ? 20.752 41.258 -14.324 1.00 33.00 125 LYS A N 1
ATOM 973 C CA . LYS A 1 125 ? 19.866 40.580 -15.294 1.00 33.00 125 LYS A CA 1
ATOM 974 C C . LYS A 1 125 ? 18.832 39.811 -14.463 1.00 33.00 125 LYS A C 1
ATOM 976 O O . LYS A 1 125 ? 19.202 39.067 -13.571 1.00 33.00 125 LYS A O 1
ATOM 981 N N . GLY A 1 126 ? 17.530 40.030 -14.610 1.00 32.34 126 GLY A N 1
ATOM 982 C CA . GLY A 1 126 ? 16.797 40.061 -15.873 1.00 32.34 126 GLY A CA 1
ATOM 983 C C . GLY A 1 126 ? 16.176 38.677 -16.055 1.00 32.34 126 GLY A C 1
ATOM 984 O O . GLY A 1 126 ? 16.884 37.728 -16.376 1.00 32.34 126 GLY A O 1
ATOM 985 N N . GLY A 1 127 ? 14.883 38.558 -15.748 1.00 39.62 127 GLY A N 1
ATOM 986 C CA . GLY A 1 127 ? 14.183 37.280 -15.637 1.00 39.62 127 GLY A CA 1
ATOM 987 C C . GLY A 1 127 ? 14.010 36.523 -16.954 1.00 39.62 127 GLY A C 1
ATOM 988 O O . GLY A 1 127 ? 13.990 37.105 -18.039 1.00 39.62 127 GLY A O 1
ATOM 989 N N . ARG A 1 128 ? 13.822 35.201 -16.837 1.00 34.38 128 ARG A N 1
ATOM 990 C CA . ARG A 1 128 ? 13.202 34.366 -17.871 1.00 34.38 128 ARG A CA 1
ATOM 991 C C . ARG A 1 128 ? 12.649 33.060 -17.277 1.00 34.38 128 ARG A C 1
ATOM 993 O O . ARG A 1 128 ? 13.400 32.218 -16.809 1.00 34.38 128 ARG A O 1
ATOM 1000 N N . VAL A 1 129 ? 11.318 32.961 -17.311 1.00 41.88 129 VAL A N 1
ATOM 1001 C CA . VAL A 1 129 ? 10.465 31.773 -17.519 1.00 41.88 129 VAL A CA 1
ATOM 1002 C C . VAL A 1 129 ? 10.931 30.460 -16.867 1.00 41.88 129 VAL A C 1
ATOM 1004 O O . VAL A 1 129 ? 11.707 29.700 -17.444 1.00 41.88 129 VAL A O 1
ATOM 1007 N N . ARG A 1 130 ? 10.347 30.129 -15.707 1.00 40.78 130 ARG A N 1
ATOM 1008 C CA . ARG A 1 130 ? 10.343 28.756 -15.183 1.00 40.78 130 ARG A CA 1
ATOM 1009 C C . ARG A 1 130 ? 9.280 27.940 -15.920 1.00 40.78 130 ARG A C 1
ATOM 1011 O O . ARG A 1 130 ? 8.087 28.076 -15.676 1.00 40.78 130 ARG A O 1
ATOM 1018 N N . ARG A 1 131 ? 9.749 27.097 -16.839 1.00 38.12 131 ARG A N 1
ATOM 1019 C CA . ARG A 1 131 ? 9.029 25.940 -17.379 1.00 38.12 131 ARG A CA 1
ATOM 1020 C C . ARG A 1 131 ? 8.658 25.037 -16.199 1.00 38.12 131 ARG A C 1
ATOM 1022 O O . ARG A 1 131 ? 9.552 24.597 -15.481 1.00 38.12 131 ARG A O 1
ATOM 1029 N N . GLY A 1 132 ? 7.359 24.826 -15.988 1.00 44.41 132 GLY A N 1
ATOM 1030 C CA . GLY A 1 132 ? 6.833 23.938 -14.954 1.00 44.41 132 GLY A CA 1
ATOM 1031 C C . GLY A 1 132 ? 7.450 22.550 -15.085 1.00 44.41 132 GLY A C 1
ATOM 1032 O O . GLY A 1 132 ? 7.264 21.878 -16.100 1.00 44.41 132 GLY A O 1
ATOM 1033 N N . SER A 1 133 ? 8.225 22.167 -14.074 1.00 36.69 133 SER A N 1
ATOM 1034 C CA . SER A 1 133 ? 8.641 20.790 -13.857 1.00 36.69 133 SER A CA 1
ATOM 1035 C C . SER A 1 133 ? 7.627 20.172 -12.911 1.00 36.69 133 SER A C 1
ATOM 1037 O O . SER A 1 133 ? 7.360 20.718 -11.843 1.00 36.69 133 SER A O 1
ATOM 1039 N N . SER A 1 134 ? 7.043 19.080 -13.390 1.00 42.28 134 SER A N 1
ATOM 1040 C CA . SER A 1 134 ? 6.059 18.219 -12.747 1.00 42.28 134 SER A CA 1
ATOM 1041 C C . SER A 1 134 ? 6.356 17.978 -11.268 1.00 42.28 134 SER A C 1
ATOM 1043 O O . SER A 1 134 ? 7.509 17.754 -10.900 1.00 42.28 134 SER A O 1
ATOM 1045 N N . GLY A 1 135 ? 5.295 18.023 -10.459 1.00 41.75 135 GLY A N 1
ATOM 1046 C CA . GLY A 1 135 ? 5.319 17.894 -9.008 1.00 41.75 135 GLY A CA 1
ATOM 1047 C C . GLY A 1 135 ? 6.116 16.690 -8.517 1.00 41.75 135 GLY A C 1
ATOM 1048 O O . GLY A 1 135 ? 5.867 15.553 -8.914 1.00 41.75 135 GLY A O 1
ATOM 1049 N N . SER A 1 136 ? 7.071 16.970 -7.636 1.00 37.19 136 SER A N 1
ATOM 1050 C CA . SER A 1 136 ? 7.700 15.981 -6.773 1.00 37.19 136 SER A CA 1
ATOM 1051 C C . SER A 1 136 ? 6.853 15.852 -5.507 1.00 37.19 136 SER A C 1
ATOM 1053 O O . SER A 1 136 ? 7.007 16.626 -4.567 1.00 37.19 136 SER A O 1
ATOM 1055 N N . GLU A 1 137 ? 5.948 14.876 -5.482 1.00 42.03 137 GLU A N 1
ATOM 1056 C CA . GLU A 1 137 ? 5.234 14.426 -4.275 1.00 42.03 137 GLU A CA 1
ATOM 1057 C C . GLU A 1 137 ? 6.138 13.532 -3.390 1.00 42.03 137 GLU A C 1
ATOM 1059 O O . GLU A 1 137 ? 5.710 12.494 -2.889 1.00 42.03 137 GLU A O 1
ATOM 1064 N N . ASP A 1 138 ? 7.422 13.876 -3.249 1.00 45.50 138 ASP A N 1
ATOM 1065 C CA . ASP A 1 138 ? 8.465 12.968 -2.739 1.00 45.50 138 ASP A CA 1
ATOM 1066 C C . ASP A 1 138 ? 9.044 13.361 -1.362 1.00 45.50 138 ASP A C 1
ATOM 1068 O O . ASP A 1 138 ? 10.134 12.918 -1.010 1.00 45.50 138 ASP A O 1
ATOM 1072 N N . ASP A 1 139 ? 8.289 14.094 -0.535 1.00 43.78 139 ASP A N 1
ATOM 1073 C CA . ASP A 1 139 ? 8.693 14.446 0.844 1.00 43.78 139 ASP A CA 1
ATOM 1074 C C . ASP A 1 139 ? 7.940 13.672 1.955 1.00 43.78 139 ASP A C 1
ATOM 1076 O O . ASP A 1 139 ? 7.992 14.048 3.121 1.00 43.78 139 ASP A O 1
ATOM 1080 N N . ASP A 1 140 ? 7.268 12.555 1.645 1.00 47.91 140 ASP A N 1
ATOM 1081 C CA . ASP A 1 140 ? 6.635 11.670 2.651 1.00 47.91 140 ASP A CA 1
ATOM 1082 C C . ASP A 1 140 ? 7.390 10.334 2.793 1.00 47.91 140 ASP A C 1
ATOM 1084 O O . ASP A 1 140 ? 6.827 9.238 2.725 1.00 47.91 140 ASP A O 1
ATOM 1088 N N . TYR A 1 141 ? 8.715 10.403 2.934 1.00 45.06 141 TYR A N 1
ATOM 1089 C CA . TYR A 1 141 ? 9.507 9.257 3.377 1.00 45.06 141 TYR A CA 1
ATOM 1090 C C . TYR A 1 141 ? 9.722 9.339 4.884 1.00 45.06 141 TYR A C 1
ATOM 1092 O O . TYR A 1 141 ? 10.692 9.909 5.373 1.00 45.06 141 TYR A O 1
ATOM 1100 N N . GLY A 1 142 ? 8.825 8.690 5.624 1.00 51.38 142 GLY A N 1
ATOM 1101 C CA . GLY A 1 142 ? 9.130 8.242 6.977 1.00 51.38 142 GLY A CA 1
ATOM 1102 C C . GLY A 1 142 ? 9.043 9.313 8.055 1.00 51.38 142 GLY A C 1
ATOM 1103 O O . GLY A 1 142 ? 9.878 9.310 8.964 1.00 51.38 142 GLY A O 1
ATOM 1104 N N . VAL A 1 143 ? 7.992 10.142 8.047 1.00 52.94 143 VAL A N 1
ATOM 1105 C CA . VAL A 1 143 ? 7.516 10.692 9.323 1.00 52.94 143 VAL A CA 1
ATOM 1106 C C . VAL A 1 143 ? 7.172 9.483 10.189 1.00 52.94 143 VAL A C 1
ATOM 1108 O O . VAL A 1 143 ? 6.153 8.822 9.995 1.00 52.94 143 VAL A O 1
ATOM 1111 N N . LYS A 1 144 ? 8.082 9.112 11.098 1.00 49.75 144 LYS A N 1
ATOM 1112 C CA . LYS A 1 144 ? 7.762 8.170 12.164 1.00 49.75 144 LYS A CA 1
ATOM 1113 C C . LYS A 1 144 ? 6.583 8.793 12.884 1.00 49.75 144 LYS A C 1
ATOM 1115 O O . LYS A 1 144 ? 6.767 9.803 13.559 1.00 49.75 144 LYS A O 1
ATOM 1120 N N . LYS A 1 145 ? 5.402 8.205 12.689 1.00 57.78 145 LYS A N 1
ATOM 1121 C CA . LYS A 1 145 ? 4.207 8.490 13.472 1.00 57.78 145 LYS A CA 1
ATOM 1122 C C . LYS A 1 145 ? 4.639 8.487 14.933 1.00 57.78 145 LYS A C 1
ATOM 1124 O O . LYS A 1 145 ? 5.029 7.449 15.470 1.00 57.78 145 LYS A O 1
ATOM 1129 N N . GLY A 1 146 ? 4.734 9.683 15.512 1.00 59.62 146 GLY A N 1
ATOM 1130 C CA . GLY A 1 146 ? 5.085 9.850 16.912 1.00 59.62 146 GLY A CA 1
ATOM 1131 C C . GLY A 1 146 ? 3.992 9.238 17.780 1.00 59.62 146 GLY A C 1
ATOM 1132 O O . GLY A 1 146 ? 2.954 8.805 17.280 1.00 59.62 146 GLY A O 1
ATOM 1133 N N . LYS A 1 147 ? 4.195 9.231 19.099 1.00 60.69 147 LYS A N 1
ATOM 1134 C CA . LYS A 1 147 ? 3.151 8.792 20.036 1.00 60.69 147 LYS A CA 1
ATOM 1135 C C . LYS A 1 147 ? 1.821 9.542 19.804 1.00 60.69 147 LYS A C 1
ATOM 1137 O O . LYS A 1 147 ? 0.771 8.920 19.901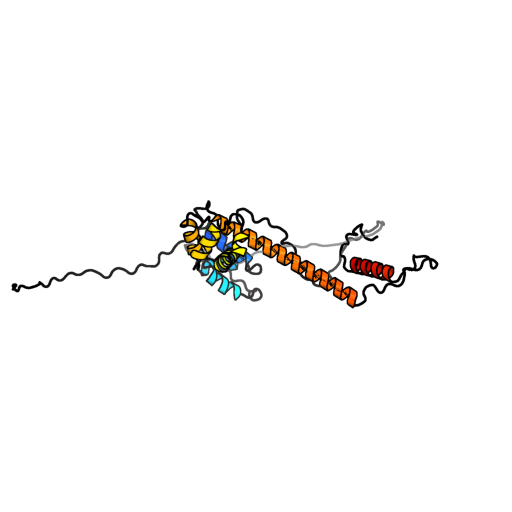 1.00 60.69 147 LYS A O 1
ATOM 1142 N N . ASP A 1 148 ? 1.901 10.801 19.367 1.00 63.00 148 ASP A N 1
ATOM 1143 C CA . ASP A 1 148 ? 0.770 11.684 19.037 1.00 63.00 148 ASP A CA 1
ATOM 1144 C C . ASP A 1 148 ? -0.056 11.276 17.807 1.00 63.00 148 ASP A C 1
ATOM 1146 O O . ASP A 1 148 ? -1.141 11.808 17.597 1.00 63.00 148 ASP A O 1
ATOM 1150 N N . ASP A 1 149 ? 0.429 10.357 16.972 1.00 77.56 149 ASP A N 1
ATOM 1151 C CA . ASP A 1 149 ? -0.239 9.994 15.715 1.00 77.56 149 ASP A CA 1
ATOM 1152 C C . ASP A 1 149 ? -0.965 8.637 15.817 1.00 77.56 149 ASP A C 1
ATOM 1154 O O . ASP A 1 149 ? -1.383 8.056 14.815 1.00 77.56 149 ASP A O 1
ATOM 1158 N N . ARG A 1 150 ? -1.114 8.114 17.042 1.00 86.69 150 ARG A N 1
ATOM 1159 C CA . ARG A 1 150 ? -1.883 6.901 17.347 1.00 86.69 150 ARG A CA 1
ATOM 1160 C C . ARG A 1 150 ? -3.382 7.158 17.217 1.00 86.69 150 ARG A C 1
ATOM 1162 O O . ARG A 1 150 ? -3.899 8.173 17.675 1.00 86.69 150 ARG A O 1
ATOM 1169 N N . VAL A 1 151 ? -4.112 6.201 16.642 1.00 88.19 151 VAL A N 1
ATOM 1170 C CA . VAL A 1 151 ? -5.584 6.275 16.548 1.00 88.19 151 VAL A CA 1
ATOM 1171 C C . VAL A 1 151 ? -6.277 6.192 17.909 1.00 88.19 151 VAL A C 1
ATOM 1173 O O . VAL A 1 151 ? -7.411 6.663 18.034 1.00 88.19 151 VAL A O 1
ATOM 1176 N N . TYR A 1 152 ? -5.621 5.603 18.910 1.00 88.50 152 TYR A N 1
ATOM 1177 C CA . TYR A 1 152 ? -6.133 5.483 20.267 1.00 88.50 152 TYR A CA 1
ATOM 1178 C C . TYR A 1 152 ? -5.015 5.653 21.306 1.00 88.50 152 TYR A C 1
ATOM 1180 O O . TYR A 1 152 ? -4.013 4.938 21.263 1.00 88.50 152 TYR A O 1
ATOM 1188 N N . ASP A 1 153 ? -5.208 6.560 22.264 1.00 85.81 153 ASP A N 1
ATOM 1189 C CA . ASP A 1 153 ? -4.341 6.708 23.437 1.00 85.81 153 ASP A CA 1
ATOM 1190 C C . ASP A 1 153 ? -5.169 6.457 24.703 1.00 85.81 153 ASP A C 1
ATOM 1192 O O . ASP A 1 153 ? -6.109 7.196 24.987 1.00 85.81 153 ASP A O 1
ATOM 1196 N N . SER A 1 154 ? -4.861 5.378 25.429 1.00 79.56 154 SER A N 1
ATOM 1197 C CA . SER A 1 154 ? -5.536 5.042 26.689 1.00 79.56 154 SER A CA 1
ATOM 1198 C C . SER A 1 154 ? -5.105 5.928 27.854 1.00 79.56 154 SER A C 1
ATOM 1200 O O . SER A 1 154 ? -5.807 5.971 28.859 1.00 79.56 154 SER A O 1
ATOM 1202 N N . GLU A 1 155 ? -3.951 6.590 27.743 1.00 73.38 155 GLU A N 1
ATOM 1203 C CA . GLU A 1 155 ? -3.358 7.381 28.826 1.00 73.38 155 GLU A CA 1
ATOM 1204 C C . GLU A 1 155 ? -3.834 8.840 28.815 1.00 73.38 155 GLU A C 1
ATOM 1206 O O . GLU A 1 155 ? -3.630 9.565 29.788 1.00 73.38 155 GLU A O 1
ATOM 1211 N N . ASP A 1 156 ? -4.471 9.275 27.728 1.00 75.06 156 ASP A N 1
ATOM 1212 C CA . ASP A 1 156 ? -4.993 10.629 27.572 1.00 75.06 156 ASP A CA 1
ATOM 1213 C C . ASP A 1 156 ? -6.461 10.687 28.020 1.00 75.06 156 ASP A C 1
ATOM 1215 O O . ASP A 1 156 ? -7.391 10.573 27.217 1.00 75.06 156 ASP A O 1
ATOM 1219 N N . SER A 1 157 ? -6.672 10.824 29.336 1.00 60.41 157 SER A N 1
ATOM 1220 C CA . SER A 1 157 ? -8.015 10.902 29.936 1.00 60.41 157 SER A CA 1
ATOM 1221 C C . SER A 1 157 ? -8.814 12.128 29.501 1.00 60.41 157 SER A C 1
ATOM 1223 O O . SER A 1 157 ? -10.034 12.146 29.661 1.00 60.41 157 SER A O 1
ATOM 1225 N N . ASP A 1 158 ? -8.132 13.146 28.979 1.00 59.12 158 ASP A N 1
ATOM 1226 C CA . ASP A 1 158 ? -8.725 14.426 28.602 1.00 59.12 158 ASP A CA 1
ATOM 1227 C C . ASP A 1 158 ? -9.202 14.421 27.138 1.00 59.12 158 ASP A C 1
ATOM 1229 O O . ASP A 1 158 ? -9.893 15.344 26.696 1.00 59.12 158 ASP A O 1
ATOM 1233 N N . ASN A 1 159 ? -8.876 13.370 26.377 1.00 65.88 159 ASN A N 1
ATOM 1234 C CA . ASN A 1 159 ? -9.281 13.221 24.987 1.00 65.88 159 ASN A CA 1
ATOM 1235 C C . ASN A 1 159 ? -10.663 12.560 24.901 1.00 65.88 159 ASN A C 1
ATOM 1237 O O . ASN A 1 159 ? -10.816 11.344 25.035 1.00 65.88 159 ASN A O 1
ATOM 1241 N N . GLU A 1 160 ? -11.693 13.365 24.641 1.00 63.72 160 GLU A N 1
ATOM 1242 C CA . GLU A 1 160 ? -13.031 12.844 24.367 1.00 63.72 160 GLU A CA 1
ATOM 1243 C C . GLU A 1 160 ? -12.993 11.933 23.130 1.00 63.72 160 GLU A C 1
ATOM 1245 O O . GLU A 1 160 ? -12.641 12.347 22.020 1.00 63.72 160 GLU A O 1
ATOM 1250 N N . ILE A 1 161 ? -13.356 10.663 23.313 1.00 75.62 161 ILE A N 1
ATOM 1251 C CA . ILE A 1 161 ? -13.494 9.722 22.203 1.00 75.62 161 ILE A CA 1
ATOM 1252 C C . ILE A 1 161 ? -14.724 10.155 21.404 1.00 75.62 161 ILE A C 1
ATOM 1254 O O . ILE A 1 161 ? -15.856 9.940 21.822 1.00 75.62 161 ILE A O 1
ATOM 1258 N N . THR A 1 162 ? -14.513 10.782 20.253 1.00 72.38 162 THR A N 1
ATOM 1259 C CA . THR A 1 162 ? -15.589 11.155 19.331 1.00 72.38 162 THR A CA 1
ATOM 1260 C C . THR A 1 162 ? -15.769 10.098 18.245 1.00 72.38 162 THR A C 1
ATOM 1262 O O . THR A 1 162 ? -14.853 9.326 17.942 1.00 72.38 162 THR A O 1
ATOM 1265 N N . ASP A 1 163 ? -16.952 10.075 17.626 1.00 77.56 163 ASP A N 1
ATOM 1266 C CA . ASP A 1 163 ? -17.254 9.198 16.486 1.00 77.56 163 ASP A CA 1
ATOM 1267 C C . ASP A 1 163 ? -16.722 9.749 15.147 1.00 77.56 163 ASP A C 1
ATOM 1269 O O . ASP A 1 163 ? -17.171 9.370 14.065 1.00 77.56 163 ASP A O 1
ATOM 1273 N N . ASP A 1 164 ? -15.752 10.664 15.210 1.00 74.94 164 ASP A N 1
ATOM 1274 C CA . ASP A 1 164 ? -15.163 11.303 14.041 1.00 74.94 164 ASP A CA 1
ATOM 1275 C C . ASP A 1 164 ? -14.285 10.295 13.283 1.00 74.94 164 ASP A C 1
ATOM 1277 O O . ASP A 1 164 ? -13.079 10.145 13.511 1.00 74.94 164 ASP A O 1
ATOM 1281 N N . LEU A 1 165 ? -14.910 9.569 12.356 1.00 81.88 165 LEU A N 1
ATOM 1282 C CA . LEU A 1 165 ? -14.269 8.602 11.469 1.00 81.88 165 LEU A CA 1
ATOM 1283 C C . LEU A 1 165 ? -13.547 9.318 10.318 1.00 81.88 165 LEU A C 1
ATOM 1285 O O . LEU A 1 165 ? -13.966 9.269 9.159 1.00 81.88 165 LEU A O 1
ATOM 1289 N N . ILE A 1 166 ? -12.431 9.975 10.631 1.00 80.94 166 ILE A N 1
ATOM 1290 C CA . ILE A 1 166 ? -11.579 10.678 9.661 1.00 80.94 166 ILE A CA 1
ATOM 1291 C C . ILE A 1 166 ? -10.192 10.018 9.614 1.00 80.94 166 ILE A C 1
ATOM 1293 O O . ILE A 1 166 ? -9.723 9.434 10.593 1.00 80.94 166 ILE A O 1
ATOM 1297 N N . GLY A 1 167 ? -9.530 10.087 8.455 1.00 87.62 167 GLY A N 1
ATOM 1298 C CA . GLY A 1 167 ? -8.138 9.664 8.296 1.00 87.62 167 GLY A CA 1
ATOM 1299 C C . GLY A 1 167 ? -7.917 8.187 8.623 1.00 87.62 167 GLY A C 1
ATOM 1300 O O . GLY A 1 167 ? -8.566 7.308 8.054 1.00 87.62 167 GLY A O 1
ATOM 1301 N N . ASP A 1 168 ? -6.982 7.908 9.529 1.00 89.19 168 ASP A N 1
ATOM 1302 C CA . ASP A 1 168 ? -6.610 6.539 9.894 1.00 89.19 168 ASP A CA 1
ATOM 1303 C C . ASP A 1 168 ? -7.642 5.843 10.785 1.00 89.19 168 ASP A C 1
ATOM 1305 O O . ASP A 1 168 ? -7.834 4.637 10.629 1.00 89.19 168 ASP A O 1
ATOM 1309 N N . LYS A 1 169 ? -8.379 6.579 11.633 1.00 90.94 169 LYS A N 1
ATOM 1310 C CA . LYS A 1 169 ? -9.469 6.004 12.447 1.00 90.94 169 LYS A CA 1
ATOM 1311 C C . LYS A 1 169 ? -10.514 5.326 11.564 1.00 90.94 169 LYS A C 1
ATOM 1313 O O . LYS A 1 169 ? -10.914 4.195 11.833 1.00 90.94 169 LYS A O 1
ATOM 1318 N N . LYS A 1 170 ? -10.889 5.974 10.455 1.00 92.50 170 LYS A N 1
ATOM 1319 C CA . LYS A 1 170 ? -11.813 5.409 9.461 1.00 92.50 170 LYS A CA 1
ATOM 1320 C C . LYS A 1 170 ? -11.280 4.120 8.840 1.00 92.50 170 LYS A C 1
ATOM 1322 O O . LYS A 1 170 ? -11.998 3.129 8.789 1.00 92.50 170 LYS A O 1
ATOM 1327 N N . LYS A 1 171 ? -10.016 4.113 8.406 1.00 94.12 171 LYS A N 1
ATOM 1328 C CA . LYS A 1 171 ? -9.399 2.929 7.784 1.00 94.12 171 LYS A CA 1
ATOM 1329 C C . LYS A 1 171 ? -9.320 1.756 8.764 1.00 94.12 171 LYS A C 1
ATOM 1331 O O . LYS A 1 171 ? -9.595 0.624 8.381 1.00 94.12 171 LYS A O 1
ATOM 1336 N N . VAL A 1 172 ? -8.972 2.026 10.026 1.00 95.31 172 VAL A N 1
ATOM 1337 C CA . VAL A 1 172 ? -8.945 1.018 11.098 1.00 95.31 172 VAL A CA 1
ATOM 1338 C C . VAL A 1 172 ? -10.345 0.463 11.351 1.00 95.31 172 VAL A C 1
ATOM 1340 O O . VAL A 1 172 ? -10.515 -0.753 11.396 1.00 95.31 172 VAL A O 1
ATOM 1343 N N . PHE A 1 173 ? -11.351 1.333 11.452 1.00 95.06 173 PHE A N 1
ATOM 1344 C CA . PHE A 1 173 ? -12.748 0.936 11.624 1.00 95.06 173 PHE A CA 1
ATOM 1345 C C . PHE A 1 173 ? -13.257 0.060 10.469 1.00 95.06 173 PHE A C 1
ATOM 1347 O O . PHE A 1 173 ? -13.846 -0.996 10.701 1.00 95.06 173 PHE A O 1
ATOM 1354 N N . GLU A 1 174 ? -12.999 0.458 9.223 1.00 95.25 174 GLU A N 1
ATOM 1355 C CA . GLU A 1 174 ? -13.392 -0.308 8.035 1.00 95.25 174 GLU A CA 1
ATOM 1356 C C . GLU A 1 174 ? -12.681 -1.665 7.968 1.00 95.25 174 GLU A C 1
ATOM 1358 O O . GLU A 1 174 ? -13.320 -2.681 7.689 1.00 95.25 174 GLU A O 1
ATOM 1363 N N . PHE A 1 175 ? -11.381 -1.706 8.273 1.00 96.38 175 PHE A N 1
ATOM 1364 C CA . PHE A 1 175 ? -10.617 -2.951 8.340 1.00 96.38 175 PHE A CA 1
ATOM 1365 C C . PHE A 1 175 ? -11.192 -3.883 9.411 1.00 96.38 175 PHE A C 1
ATOM 1367 O O . PHE A 1 175 ? -11.564 -5.018 9.127 1.00 96.38 175 PHE A O 1
ATOM 1374 N N . LEU A 1 176 ? -11.351 -3.409 10.647 1.00 95.38 176 LEU A N 1
ATOM 1375 C CA . LEU A 1 176 ? -11.825 -4.254 11.741 1.00 95.38 176 LEU A CA 1
ATOM 1376 C C . LEU A 1 176 ? -13.262 -4.741 11.561 1.00 95.38 176 LEU A C 1
ATOM 1378 O O . LEU A 1 176 ? -13.579 -5.787 12.121 1.00 95.38 176 LEU A O 1
ATOM 1382 N N . ASN A 1 177 ? -14.098 -4.061 10.773 1.00 95.69 177 ASN A N 1
ATOM 1383 C CA . ASN A 1 177 ? -15.430 -4.544 10.403 1.00 95.69 177 ASN A CA 1
ATOM 1384 C C . ASN A 1 177 ? -15.410 -5.613 9.298 1.00 95.69 177 ASN A C 1
ATOM 1386 O O . ASN A 1 177 ? -16.197 -6.558 9.357 1.00 95.69 177 ASN A O 1
ATOM 1390 N N . ASN A 1 178 ? -14.516 -5.498 8.313 1.00 95.69 178 ASN A N 1
ATOM 1391 C CA . ASN A 1 178 ? -14.589 -6.293 7.082 1.00 95.69 178 ASN A CA 1
ATOM 1392 C C . ASN A 1 178 ? -13.557 -7.431 6.993 1.00 95.69 178 ASN A C 1
ATOM 1394 O O . ASN A 1 178 ? -13.780 -8.395 6.263 1.00 95.69 178 ASN A O 1
ATOM 1398 N N . SER A 1 179 ? -12.446 -7.352 7.728 1.00 95.38 179 SER A N 1
ATOM 1399 C CA . SER A 1 179 ? -11.314 -8.274 7.569 1.00 95.38 179 SER A CA 1
ATOM 1400 C C . SER A 1 179 ? -11.635 -9.708 7.968 1.00 95.38 179 SER A C 1
ATOM 1402 O O . SER A 1 179 ? -12.307 -9.943 8.971 1.00 95.38 179 SER A O 1
ATOM 1404 N N . ASN A 1 180 ? -11.114 -10.691 7.243 1.00 95.06 180 ASN A N 1
ATOM 1405 C CA . ASN A 1 180 ? -11.316 -12.105 7.583 1.00 95.06 180 ASN A CA 1
ATOM 1406 C C . ASN A 1 180 ? -10.346 -12.599 8.682 1.00 95.06 180 ASN A C 1
ATOM 1408 O O . ASN A 1 180 ? -9.456 -11.874 9.123 1.00 95.06 180 ASN A O 1
ATOM 1412 N N . MET A 1 181 ? -10.501 -13.856 9.115 1.00 93.56 181 MET A N 1
ATOM 1413 C CA . MET A 1 181 ? -9.650 -14.473 10.146 1.00 93.56 181 MET A CA 1
ATOM 1414 C C . MET A 1 181 ? -8.151 -14.404 9.811 1.00 93.56 181 MET A C 1
ATOM 1416 O O . MET A 1 181 ? -7.336 -14.075 10.670 1.00 93.56 181 MET A O 1
ATOM 1420 N N . ASN A 1 182 ? -7.789 -14.668 8.552 1.00 93.12 182 ASN A N 1
ATOM 1421 C CA . ASN A 1 182 ? -6.396 -14.658 8.109 1.00 93.12 182 ASN A CA 1
ATOM 1422 C C . ASN A 1 182 ? -5.814 -13.242 8.185 1.00 93.12 182 ASN A C 1
ATOM 1424 O O . ASN A 1 182 ? -4.696 -13.061 8.652 1.00 93.12 182 ASN A O 1
ATOM 1428 N N . GLU A 1 183 ? -6.579 -12.225 7.795 1.00 93.94 183 GLU A N 1
ATOM 1429 C CA . GLU A 1 183 ? -6.148 -10.828 7.880 1.00 93.94 183 GLU A CA 1
ATOM 1430 C C . GLU A 1 183 ? -6.010 -10.348 9.324 1.00 93.94 183 GLU A C 1
ATOM 1432 O O . GLU A 1 183 ? -5.054 -9.646 9.647 1.00 93.94 183 GLU A O 1
ATOM 1437 N N . LEU A 1 184 ? -6.921 -10.760 10.210 1.00 94.31 184 LEU A N 1
ATOM 1438 C CA . LEU A 1 184 ? -6.816 -10.457 11.636 1.00 94.31 184 LEU A CA 1
ATOM 1439 C C . LEU A 1 184 ? -5.610 -11.145 12.286 1.00 94.31 184 LEU A C 1
ATOM 1441 O O . LEU A 1 184 ? -5.018 -10.573 13.196 1.00 94.31 184 LEU A O 1
ATOM 1445 N N . SER A 1 185 ? -5.220 -12.333 11.818 1.00 91.94 185 SER A N 1
ATOM 1446 C CA . SER A 1 185 ? -4.040 -13.047 12.327 1.00 91.94 185 SER A CA 1
ATOM 1447 C C . SER A 1 185 ? -2.707 -12.372 11.974 1.00 91.94 185 SER A C 1
ATOM 1449 O O . SER A 1 185 ? -1.697 -12.641 12.619 1.00 91.94 185 SER A O 1
ATOM 1451 N N . LEU A 1 186 ? -2.701 -11.467 10.985 1.00 89.81 186 LEU A N 1
ATOM 1452 C CA . LEU A 1 186 ? -1.524 -10.670 10.616 1.00 89.81 186 LEU A CA 1
ATOM 1453 C C . LEU A 1 186 ? -1.285 -9.487 11.565 1.00 89.81 186 LEU A C 1
ATOM 1455 O O . LEU A 1 186 ? -0.214 -8.881 11.525 1.00 89.81 186 LEU A O 1
ATOM 1459 N N . LEU A 1 187 ? -2.270 -9.128 12.393 1.00 91.94 187 LEU A N 1
ATOM 1460 C CA . LEU A 1 187 ? -2.119 -8.063 13.380 1.00 91.94 187 LEU A CA 1
ATOM 1461 C C . LEU A 1 187 ? -1.175 -8.513 14.499 1.00 91.94 187 LEU A C 1
ATOM 1463 O O . LEU A 1 187 ? -1.352 -9.579 15.098 1.00 91.94 187 LEU A O 1
ATOM 1467 N N . SER A 1 188 ? -0.201 -7.669 14.839 1.00 89.31 188 SER A N 1
ATOM 1468 C CA . SER A 1 188 ? 0.668 -7.915 15.989 1.00 89.31 188 SER A CA 1
ATOM 1469 C C . SER A 1 188 ? -0.169 -8.022 17.271 1.00 89.31 188 SER A C 1
ATOM 1471 O O . SER A 1 188 ? -1.102 -7.261 17.514 1.00 89.31 188 SER A O 1
ATOM 1473 N N . GLY A 1 189 ? 0.109 -9.042 18.087 1.00 86.44 189 GLY A N 1
ATOM 1474 C CA . GLY A 1 189 ? -0.619 -9.266 19.341 1.00 86.44 189 GLY A CA 1
ATOM 1475 C C . GLY A 1 189 ? -2.061 -9.780 19.192 1.00 86.44 189 GLY A C 1
ATOM 1476 O O . GLY A 1 189 ? -2.746 -9.949 20.214 1.00 86.44 189 GLY A O 1
ATOM 1477 N N . CYS A 1 190 ? -2.523 -10.076 17.972 1.00 92.06 190 CYS A N 1
ATOM 1478 C CA . CYS A 1 190 ? -3.816 -10.703 17.710 1.00 92.06 190 CYS A CA 1
ATOM 1479 C C . CYS A 1 190 ? -3.673 -12.231 17.660 1.00 92.06 190 CYS A C 1
ATOM 1481 O O . CYS A 1 190 ? -3.106 -12.794 16.729 1.00 92.06 190 CYS A O 1
ATOM 1483 N N . SER A 1 191 ? -4.172 -12.921 18.689 1.00 92.69 191 SER A N 1
ATOM 1484 C CA . SER A 1 191 ? -4.245 -14.385 18.685 1.00 92.69 191 SER A CA 1
ATOM 1485 C C . SER A 1 191 ? -5.533 -14.866 18.019 1.00 92.69 191 SER A C 1
ATOM 1487 O O . SER A 1 191 ? -6.499 -14.113 17.911 1.00 92.69 191 SER A O 1
ATOM 1489 N N . GLN A 1 192 ? -5.591 -16.154 17.672 1.00 92.12 192 GLN A N 1
ATOM 1490 C CA . GLN A 1 192 ? -6.788 -16.786 17.108 1.00 92.12 192 GLN A CA 1
ATOM 1491 C C . GLN A 1 192 ? -8.060 -16.491 17.928 1.00 92.12 192 GLN A C 1
ATOM 1493 O O . GLN A 1 192 ? -9.079 -16.082 17.381 1.00 92.12 192 GLN A O 1
ATOM 1498 N N . LYS A 1 193 ? -7.972 -16.586 19.262 1.00 92.81 193 LYS A N 1
ATOM 1499 C CA . LYS A 1 193 ? -9.092 -16.278 20.169 1.00 92.81 193 LYS A CA 1
ATOM 1500 C C . LYS A 1 193 ? -9.533 -14.814 20.092 1.00 92.81 193 LYS A C 1
ATOM 1502 O O . LYS A 1 193 ? -10.722 -14.528 20.189 1.00 92.81 193 LYS A O 1
ATOM 1507 N N . LYS A 1 194 ? -8.584 -13.883 19.933 1.00 93.38 194 LYS A N 1
ATOM 1508 C CA . LYS A 1 194 ? -8.888 -12.452 19.786 1.00 93.38 194 LYS A CA 1
ATOM 1509 C C . LYS A 1 194 ? -9.559 -12.176 18.446 1.00 93.38 194 LYS A C 1
ATOM 1511 O O . LYS A 1 194 ? -10.537 -11.443 18.404 1.00 93.38 194 LYS A O 1
ATOM 1516 N N . ALA A 1 195 ? -9.083 -12.801 17.373 1.00 94.44 195 ALA A N 1
ATOM 1517 C CA . ALA A 1 195 ? -9.684 -12.667 16.054 1.00 94.44 195 ALA A CA 1
ATOM 1518 C C . ALA A 1 195 ? -11.126 -13.213 16.020 1.00 94.44 195 ALA A C 1
ATOM 1520 O O . ALA A 1 195 ? -12.024 -12.534 15.526 1.00 94.44 195 ALA A O 1
ATOM 1521 N N . GLU A 1 196 ? -11.383 -14.371 16.637 1.00 94.62 196 GLU A N 1
ATOM 1522 C CA . GLU A 1 196 ? -12.737 -14.926 16.810 1.00 94.62 196 GLU A CA 1
ATOM 1523 C C . GLU A 1 196 ? -13.650 -14.001 17.628 1.00 94.62 196 GLU A C 1
ATOM 1525 O O . GLU A 1 196 ? -14.808 -13.792 17.265 1.00 94.62 196 GLU A O 1
ATOM 1530 N N . ALA A 1 197 ? -13.127 -13.394 18.698 1.00 94.56 197 ALA A N 1
ATOM 1531 C CA . ALA A 1 197 ? -13.862 -12.417 19.497 1.00 94.56 197 ALA A CA 1
ATOM 1532 C C . ALA A 1 197 ? -14.178 -11.128 18.717 1.00 94.56 197 ALA A C 1
ATOM 1534 O O . ALA A 1 197 ? -15.276 -10.593 18.837 1.00 94.56 197 ALA A O 1
ATOM 1535 N N . ILE A 1 198 ? -13.255 -10.636 17.886 1.00 94.94 198 ILE A N 1
ATOM 1536 C CA . ILE A 1 198 ? -13.521 -9.492 16.999 1.00 94.94 198 ILE A CA 1
ATOM 1537 C C . ILE A 1 198 ? -14.629 -9.856 16.012 1.00 94.94 198 ILE A C 1
ATOM 1539 O O . ILE A 1 198 ? -15.561 -9.078 15.830 1.00 94.94 198 ILE A O 1
ATOM 1543 N N . MET A 1 199 ? -14.564 -11.044 15.408 1.00 94.56 199 MET A N 1
ATOM 1544 C CA . MET A 1 199 ? -15.574 -11.492 14.451 1.00 94.56 199 MET A CA 1
ATOM 1545 C C . MET A 1 199 ? -16.968 -11.624 15.072 1.00 94.56 199 MET A C 1
ATOM 1547 O O . MET A 1 199 ? -17.945 -11.284 14.411 1.00 94.56 199 MET A O 1
ATOM 1551 N N . SER A 1 200 ? -17.071 -12.072 16.326 1.00 93.94 200 SER A N 1
ATOM 1552 C CA . SER A 1 200 ? -18.361 -12.209 17.014 1.00 93.94 200 SER A CA 1
ATOM 1553 C C . SER A 1 200 ? -18.961 -10.879 17.483 1.00 93.94 200 SER A C 1
ATOM 1555 O O . SER A 1 200 ? -20.175 -10.787 17.640 1.00 93.94 200 SER A O 1
ATOM 1557 N N . LEU A 1 201 ? -18.138 -9.844 17.682 1.00 93.81 201 LEU A N 1
ATOM 1558 C CA . LEU A 1 201 ? -18.581 -8.507 18.102 1.00 93.81 201 LEU A CA 1
ATOM 1559 C C . LEU A 1 201 ? -19.020 -7.596 16.947 1.00 93.81 201 LEU A C 1
ATOM 1561 O O . LEU A 1 201 ? -19.598 -6.527 17.183 1.00 93.81 201 LEU A O 1
ATOM 1565 N N . ARG A 1 202 ? -18.743 -8.006 15.708 1.00 93.75 202 ARG A N 1
ATOM 1566 C CA . ARG A 1 202 ? -19.182 -7.298 14.506 1.00 93.75 202 ARG A CA 1
ATOM 1567 C C . ARG A 1 202 ? -20.699 -7.413 14.315 1.00 93.75 202 ARG A C 1
ATOM 1569 O O . ARG A 1 202 ? -21.286 -8.438 14.654 1.00 93.75 202 ARG A O 1
ATOM 1576 N N . PRO A 1 203 ? -21.331 -6.412 13.683 1.00 93.94 203 PRO A N 1
ATOM 1577 C CA . PRO A 1 203 ? -20.734 -5.170 13.182 1.00 93.94 203 PRO A CA 1
ATOM 1578 C C . PRO A 1 203 ? -20.503 -4.124 14.288 1.00 93.94 203 PRO A C 1
ATOM 1580 O O . PRO A 1 203 ? -21.232 -4.067 15.282 1.00 93.94 203 PRO A O 1
ATOM 1583 N N . PHE A 1 204 ? -19.509 -3.260 14.082 1.00 94.62 204 PHE A N 1
ATOM 1584 C CA . PHE A 1 204 ? -19.297 -2.038 14.858 1.00 94.62 204 PHE A CA 1
ATOM 1585 C C . PHE A 1 204 ? -20.018 -0.876 14.173 1.00 94.62 204 PHE A C 1
ATOM 1587 O O . PHE A 1 204 ? -19.829 -0.663 12.976 1.00 94.62 204 PHE A O 1
ATOM 1594 N N . LYS A 1 205 ? -20.853 -0.135 14.910 1.00 91.44 205 LYS A N 1
ATOM 1595 C CA . LYS A 1 205 ? -21.663 0.961 14.336 1.00 91.44 205 LYS A CA 1
ATOM 1596 C C . LYS A 1 205 ? -20.889 2.270 14.180 1.00 91.44 205 LYS A C 1
ATOM 1598 O O . LYS A 1 205 ? -21.205 3.046 13.287 1.00 91.44 205 LYS A O 1
ATOM 1603 N N . GLY A 1 206 ? -19.886 2.472 15.029 1.00 92.25 206 GLY A N 1
ATOM 1604 C CA . GLY A 1 206 ? -19.024 3.649 15.059 1.00 92.25 206 GLY A CA 1
ATOM 1605 C C . GLY A 1 206 ? -17.735 3.371 15.835 1.00 92.25 206 GLY A C 1
ATOM 1606 O O . GLY A 1 206 ? -17.563 2.291 16.412 1.00 92.25 206 GLY A O 1
ATOM 1607 N N . TRP A 1 207 ? -16.831 4.345 15.849 1.00 91.94 207 TRP A N 1
ATOM 1608 C CA . TRP A 1 207 ? -15.593 4.334 16.622 1.00 91.94 207 TRP A CA 1
ATOM 1609 C C . TRP A 1 207 ? -15.859 4.157 18.119 1.00 91.94 207 TRP A C 1
ATOM 1611 O O . TRP A 1 207 ? -15.211 3.332 18.760 1.00 91.94 207 TRP A O 1
ATOM 1621 N N . LEU A 1 208 ? -16.856 4.864 18.658 1.00 91.31 208 LEU A N 1
ATOM 1622 C CA . LEU A 1 208 ? -17.256 4.759 20.066 1.00 91.31 208 LEU A CA 1
ATOM 1623 C C . LEU A 1 208 ? -17.689 3.334 20.449 1.00 91.31 208 LEU A C 1
ATOM 1625 O O . LEU A 1 208 ? -17.122 2.750 21.368 1.00 91.31 208 LEU A O 1
ATOM 1629 N N . ASP A 1 209 ? -18.631 2.754 19.695 1.00 93.12 209 ASP A N 1
ATOM 1630 C CA . ASP A 1 209 ? -19.123 1.377 19.897 1.00 93.12 209 ASP A CA 1
ATOM 1631 C C . ASP A 1 209 ? -17.982 0.353 19.799 1.00 93.12 209 ASP A C 1
ATOM 1633 O O . ASP A 1 209 ? -17.909 -0.604 20.569 1.00 93.12 209 ASP A O 1
ATOM 1637 N N . MET A 1 210 ? -17.048 0.567 18.871 1.00 92.56 210 MET A N 1
ATOM 1638 C CA . MET A 1 210 ? -15.875 -0.289 18.731 1.00 92.56 210 MET A CA 1
ATOM 1639 C C . MET A 1 210 ? -14.957 -0.210 19.955 1.00 92.56 210 MET A C 1
ATOM 1641 O O . MET A 1 210 ? -14.605 -1.250 20.507 1.00 92.56 210 MET A O 1
ATOM 1645 N N . VAL A 1 211 ? -14.591 0.991 20.411 1.00 91.88 211 VAL A N 1
ATOM 1646 C CA . VAL A 1 211 ? -13.727 1.157 21.589 1.00 91.88 211 VAL A CA 1
ATOM 1647 C C . VAL A 1 211 ? -14.401 0.601 22.848 1.00 91.88 211 VAL A C 1
ATOM 1649 O O . VAL A 1 211 ? -13.759 -0.110 23.622 1.00 91.88 211 VAL A O 1
ATOM 1652 N N . GLU A 1 212 ? -15.699 0.847 23.036 1.00 91.62 212 GLU A N 1
ATOM 1653 C CA . GLU A 1 212 ? -16.466 0.326 24.173 1.00 91.62 212 GLU A CA 1
ATOM 1654 C C . GLU A 1 212 ? -16.499 -1.210 24.190 1.00 91.62 212 GLU A C 1
ATOM 1656 O O . GLU A 1 212 ? -16.227 -1.831 25.223 1.00 91.62 212 GLU A O 1
ATOM 1661 N N . LYS A 1 213 ? -16.750 -1.848 23.039 1.00 92.75 213 LYS A N 1
ATOM 1662 C CA . LYS A 1 213 ? -16.714 -3.313 22.904 1.00 92.75 213 LYS A CA 1
ATOM 1663 C C . LYS A 1 213 ? -15.321 -3.894 23.149 1.00 92.75 213 LYS A C 1
ATOM 1665 O O . LYS A 1 213 ? -15.214 -4.970 23.740 1.00 92.75 213 LYS A O 1
ATOM 1670 N N . PHE A 1 214 ? -14.263 -3.199 22.730 1.00 92.62 214 PHE A N 1
ATOM 1671 C CA . PHE A 1 214 ? -12.882 -3.617 22.990 1.00 92.62 214 PHE A CA 1
ATOM 1672 C C . PHE A 1 214 ? -12.521 -3.505 24.477 1.00 92.62 214 PHE A C 1
ATOM 1674 O O . PHE A 1 214 ? -11.887 -4.416 25.000 1.00 92.62 214 PHE A O 1
ATOM 1681 N N . ASN A 1 215 ? -12.973 -2.457 25.172 1.00 89.94 215 ASN A N 1
ATOM 1682 C CA . ASN A 1 215 ? -12.761 -2.289 26.615 1.00 89.94 215 ASN A CA 1
ATOM 1683 C C . ASN A 1 215 ? -13.595 -3.264 27.460 1.00 89.94 215 ASN A C 1
ATOM 1685 O O . ASN A 1 215 ? -13.140 -3.748 28.495 1.00 89.94 215 ASN A O 1
ATOM 1689 N N . SER A 1 216 ? -14.812 -3.581 27.016 1.00 90.12 216 SER A N 1
ATOM 1690 C CA . SER A 1 216 ? -15.720 -4.486 27.733 1.00 90.12 216 SER A CA 1
ATOM 1691 C C . SER A 1 216 ? -15.301 -5.956 27.621 1.00 90.12 216 SER A C 1
ATOM 1693 O O . SER A 1 216 ? -15.616 -6.775 28.489 1.00 90.12 216 SER A O 1
ATOM 1695 N N . ASN A 1 217 ? -14.597 -6.322 26.547 1.00 90.19 217 ASN A N 1
ATOM 1696 C CA . ASN A 1 217 ? -14.187 -7.695 26.303 1.00 90.19 217 ASN A CA 1
ATOM 1697 C C . ASN A 1 217 ? -12.795 -7.974 26.885 1.00 90.19 217 ASN A C 1
ATOM 1699 O O . ASN A 1 217 ? -11.783 -7.574 26.323 1.00 90.19 217 ASN A O 1
ATOM 1703 N N . LYS A 1 218 ? -12.736 -8.790 27.946 1.00 85.62 218 LYS A N 1
ATOM 1704 C CA . LYS A 1 218 ? -11.485 -9.197 28.620 1.00 85.62 218 LYS A CA 1
ATOM 1705 C C . LYS A 1 218 ? -10.436 -9.845 27.706 1.00 85.62 218 LYS A C 1
ATOM 1707 O O . LYS A 1 218 ? -9.272 -9.924 28.085 1.00 85.62 218 LYS A O 1
ATOM 1712 N N . SER A 1 219 ? -10.840 -10.390 26.559 1.00 86.50 219 SER A N 1
ATOM 1713 C CA . SER A 1 219 ? -9.912 -11.012 25.608 1.00 86.50 219 SER A CA 1
ATOM 1714 C C . SER A 1 219 ? -9.258 -10.006 24.660 1.00 86.50 219 SER A C 1
ATOM 1716 O O . SER A 1 219 ? -8.186 -10.291 24.121 1.00 86.50 219 SER A O 1
ATOM 1718 N N . LEU A 1 220 ? -9.874 -8.838 24.466 1.00 90.12 220 LEU A N 1
ATOM 1719 C CA . LEU A 1 220 ? -9.409 -7.805 23.552 1.00 90.12 220 LEU A CA 1
ATOM 1720 C C . LEU A 1 220 ? -8.627 -6.726 24.297 1.00 90.12 220 LEU A C 1
ATOM 1722 O O . LEU A 1 220 ? -8.715 -6.570 25.508 1.00 90.12 220 LEU A O 1
ATOM 1726 N N . SER A 1 221 ? -7.802 -6.012 23.543 1.00 88.44 221 SER A N 1
ATOM 1727 C CA . SER A 1 221 ? -7.045 -4.868 24.032 1.00 88.44 221 SER A CA 1
ATOM 1728 C C . SER A 1 221 ? -7.158 -3.763 23.000 1.00 88.44 221 SER A C 1
ATOM 1730 O O . SER A 1 221 ? -7.101 -4.031 21.798 1.00 88.44 221 SER A O 1
ATOM 1732 N N . THR A 1 222 ? -7.300 -2.531 23.471 1.00 89.44 222 THR A N 1
ATOM 1733 C CA . THR A 1 222 ? -7.345 -1.329 22.637 1.00 89.44 222 THR A CA 1
ATOM 1734 C C . THR A 1 222 ? -6.043 -1.079 21.877 1.00 89.44 222 THR A C 1
ATOM 1736 O O . THR A 1 222 ? -6.074 -0.429 20.836 1.00 89.44 222 THR A O 1
ATOM 1739 N N . GLU A 1 223 ? -4.927 -1.691 22.293 1.00 90.75 223 GLU A N 1
ATOM 1740 C CA . GLU A 1 223 ? -3.666 -1.641 21.545 1.00 90.75 223 GLU A CA 1
ATOM 1741 C C . GLU A 1 223 ? -3.799 -2.248 20.141 1.00 90.75 223 GLU A C 1
ATOM 1743 O O . GLU A 1 223 ? -3.135 -1.805 19.210 1.00 90.75 223 GLU A O 1
ATOM 1748 N N . LEU A 1 224 ? -4.737 -3.183 19.936 1.00 93.19 224 LEU A N 1
ATOM 1749 C CA . LEU A 1 224 ? -5.030 -3.728 18.608 1.00 93.19 224 LEU A CA 1
ATOM 1750 C C . LEU A 1 224 ? -5.514 -2.662 17.615 1.00 93.19 224 LEU A C 1
ATOM 1752 O O . LEU A 1 224 ? -5.325 -2.836 16.411 1.00 93.19 224 LEU A O 1
ATOM 1756 N N . LEU A 1 225 ? -6.121 -1.565 18.084 1.00 93.69 225 LEU A N 1
ATOM 1757 C CA . LEU A 1 225 ? -6.512 -0.445 17.222 1.00 93.69 225 LEU A CA 1
ATOM 1758 C C . LEU A 1 225 ? -5.263 0.235 16.644 1.00 93.69 225 LEU A C 1
ATOM 1760 O O . LEU A 1 225 ? -5.179 0.453 15.434 1.00 93.69 225 LEU A O 1
ATOM 1764 N N . ASN A 1 226 ? -4.261 0.474 17.494 1.00 92.50 226 ASN A N 1
ATOM 1765 C CA . ASN A 1 226 ? -2.970 1.039 17.103 1.00 92.50 226 ASN A CA 1
ATOM 1766 C C . ASN A 1 226 ? -2.172 0.058 16.233 1.00 92.50 226 ASN A C 1
ATOM 1768 O O . ASN A 1 226 ? -1.686 0.433 15.169 1.00 92.50 226 ASN A O 1
ATOM 1772 N N . SER A 1 227 ? -2.136 -1.228 16.596 1.00 92.94 227 SER A N 1
ATOM 1773 C CA . SER A 1 227 ? -1.505 -2.268 15.770 1.00 92.94 227 SER A CA 1
ATOM 1774 C C . SER A 1 227 ? -2.141 -2.367 14.376 1.00 92.94 227 SER A C 1
ATOM 1776 O O . SER A 1 227 ? -1.452 -2.591 13.381 1.00 92.94 227 SER A O 1
ATOM 1778 N N . THR A 1 228 ? -3.457 -2.151 14.273 1.00 95.06 228 THR A N 1
ATOM 1779 C CA . THR A 1 228 ? -4.156 -2.097 12.981 1.00 95.06 228 THR A CA 1
ATOM 1780 C C . THR A 1 228 ? -3.727 -0.881 12.166 1.00 95.06 228 THR A C 1
ATOM 1782 O O . THR A 1 228 ? -3.469 -1.008 10.968 1.00 95.06 228 THR A O 1
ATOM 1785 N N . GLN A 1 229 ? -3.602 0.289 12.794 1.00 93.44 229 GLN A N 1
ATOM 1786 C CA . GLN A 1 229 ? -3.090 1.485 12.126 1.00 93.44 229 GLN A CA 1
ATOM 1787 C C . GLN A 1 229 ? -1.676 1.260 11.567 1.00 93.44 229 GLN A C 1
ATO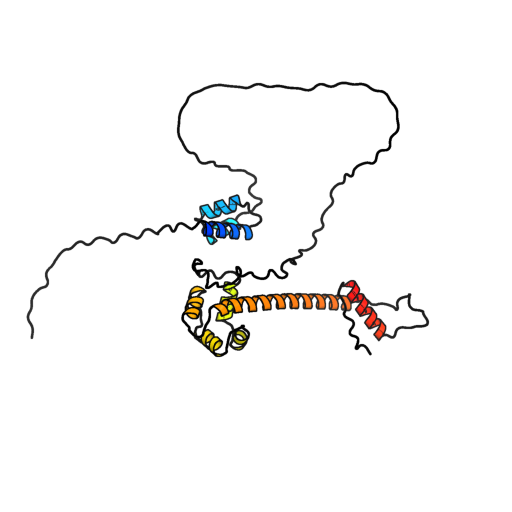M 1789 O O . GLN A 1 229 ? -1.408 1.606 10.412 1.00 93.44 229 GLN A O 1
ATOM 1794 N N . GLU A 1 230 ? -0.781 0.660 12.352 1.00 91.69 230 GLU A N 1
ATOM 1795 C CA . GLU A 1 230 ? 0.590 0.354 11.932 1.00 91.69 230 GLU A CA 1
ATOM 1796 C C . GLU A 1 230 ? 0.623 -0.625 10.752 1.00 91.69 230 GLU A C 1
ATOM 1798 O O . GLU A 1 230 ? 1.338 -0.391 9.768 1.00 91.69 230 GLU A O 1
ATOM 1803 N N . LEU A 1 231 ? -0.198 -1.682 10.799 1.00 93.31 231 LEU A N 1
ATOM 1804 C CA . LEU A 1 231 ? -0.332 -2.644 9.705 1.00 93.31 231 LEU A CA 1
ATOM 1805 C C . LEU A 1 231 ? -0.784 -1.951 8.414 1.00 93.31 231 LEU A C 1
ATOM 1807 O O . LEU A 1 231 ? -0.182 -2.146 7.356 1.00 93.31 231 LEU A O 1
ATOM 1811 N N . LEU A 1 232 ? -1.831 -1.126 8.490 1.00 93.62 232 LEU A N 1
ATOM 1812 C CA . LEU A 1 232 ? -2.379 -0.419 7.331 1.00 93.62 232 LEU A CA 1
ATOM 1813 C C . LEU A 1 232 ? -1.383 0.591 6.758 1.00 93.62 232 LEU A C 1
ATOM 1815 O O . LEU A 1 232 ? -1.237 0.689 5.538 1.00 93.62 232 LEU A O 1
ATOM 1819 N N . THR A 1 233 ? -0.665 1.309 7.618 1.00 91.75 233 THR A N 1
ATOM 1820 C CA . THR A 1 233 ? 0.389 2.245 7.207 1.00 91.75 233 THR A CA 1
ATOM 1821 C C . THR A 1 233 ? 1.503 1.504 6.472 1.00 91.75 233 THR A C 1
ATOM 1823 O O . THR A 1 233 ? 1.847 1.851 5.342 1.00 91.75 233 THR A O 1
ATOM 1826 N N . THR A 1 234 ? 1.997 0.412 7.057 1.00 91.38 234 THR A N 1
ATOM 1827 C CA . THR A 1 234 ? 3.041 -0.427 6.455 1.00 91.38 234 THR A CA 1
ATOM 1828 C C . THR A 1 234 ? 2.593 -1.000 5.111 1.00 91.38 234 THR A C 1
ATOM 1830 O O . THR A 1 234 ? 3.326 -0.920 4.124 1.00 91.38 234 THR A O 1
ATOM 1833 N N . ARG A 1 235 ? 1.357 -1.507 5.027 1.00 93.12 235 ARG A N 1
ATOM 1834 C CA . ARG A 1 235 ? 0.772 -2.025 3.783 1.00 93.12 235 ARG A CA 1
ATOM 1835 C C . ARG A 1 235 ? 0.696 -0.955 2.696 1.00 93.12 235 ARG A C 1
ATOM 1837 O O . ARG A 1 235 ? 1.049 -1.231 1.552 1.00 93.12 235 ARG A O 1
ATOM 1844 N N . ASN A 1 236 ? 0.271 0.260 3.039 1.00 92.50 236 ASN A N 1
ATOM 1845 C CA . ASN A 1 236 ? 0.193 1.371 2.089 1.00 92.50 236 ASN A CA 1
ATOM 1846 C C . ASN A 1 236 ? 1.577 1.789 1.580 1.00 92.50 236 ASN A C 1
ATOM 1848 O O . ASN A 1 236 ? 1.738 2.017 0.379 1.00 92.50 236 ASN A O 1
ATOM 1852 N N . ASN A 1 237 ? 2.579 1.815 2.460 1.00 90.25 237 ASN A N 1
ATOM 1853 C CA . ASN A 1 237 ? 3.962 2.106 2.087 1.00 90.25 237 ASN A CA 1
ATOM 1854 C C . ASN A 1 237 ? 4.501 1.057 1.108 1.00 90.25 237 ASN A C 1
ATOM 1856 O O . ASN A 1 237 ? 5.022 1.410 0.050 1.00 90.25 237 ASN A O 1
ATOM 1860 N N . ILE A 1 238 ? 4.294 -0.232 1.400 1.00 93.62 238 ILE A N 1
ATOM 1861 C CA . ILE A 1 238 ? 4.673 -1.326 0.496 1.00 93.62 238 ILE A CA 1
ATOM 1862 C C . ILE A 1 238 ? 3.929 -1.207 -0.836 1.00 93.62 238 ILE A C 1
ATOM 1864 O O . ILE A 1 238 ? 4.545 -1.310 -1.891 1.00 93.62 238 ILE A O 1
ATOM 1868 N N . GLN A 1 239 ? 2.623 -0.936 -0.825 1.00 94.12 239 GLN A N 1
ATOM 1869 C CA . GLN A 1 239 ? 1.845 -0.780 -2.054 1.00 94.12 239 GLN A CA 1
ATOM 1870 C C . GLN A 1 239 ? 2.363 0.378 -2.918 1.00 94.12 239 GLN A C 1
ATOM 1872 O O . GLN A 1 239 ? 2.416 0.258 -4.143 1.00 94.12 239 GLN A O 1
ATOM 1877 N N . ARG A 1 240 ? 2.761 1.494 -2.299 1.00 92.12 240 ARG A N 1
ATOM 1878 C CA . ARG A 1 240 ? 3.372 2.635 -2.992 1.00 92.12 240 ARG A CA 1
ATOM 1879 C C . ARG A 1 240 ? 4.712 2.238 -3.614 1.00 92.12 240 ARG A C 1
ATOM 1881 O O . ARG A 1 240 ? 4.933 2.536 -4.785 1.00 92.12 240 ARG A O 1
ATOM 1888 N N . LEU A 1 241 ? 5.559 1.516 -2.877 1.00 93.06 241 LEU A N 1
ATOM 1889 C CA . LEU A 1 241 ? 6.827 0.988 -3.392 1.00 93.06 241 LEU A CA 1
ATOM 1890 C C . LEU A 1 241 ? 6.604 0.042 -4.575 1.00 93.06 241 LEU A C 1
ATOM 1892 O O . LEU A 1 241 ? 7.202 0.238 -5.626 1.00 93.06 241 LEU A O 1
ATOM 1896 N N . MET A 1 242 ? 5.682 -0.914 -4.450 1.00 94.00 242 MET A N 1
ATOM 1897 C CA . MET A 1 242 ? 5.339 -1.839 -5.533 1.00 94.00 242 MET A CA 1
ATOM 1898 C C . MET A 1 242 ? 4.851 -1.094 -6.780 1.00 94.00 242 MET A C 1
ATOM 1900 O O . MET A 1 242 ? 5.295 -1.397 -7.884 1.00 94.00 242 MET A O 1
ATOM 1904 N N . LYS A 1 243 ? 4.002 -0.069 -6.623 1.00 94.75 243 LYS A N 1
ATOM 1905 C CA . LYS A 1 243 ? 3.563 0.784 -7.742 1.00 94.75 243 LYS A CA 1
ATOM 1906 C C . LYS A 1 243 ? 4.734 1.510 -8.410 1.00 94.75 243 LYS A C 1
ATOM 1908 O O . LYS A 1 243 ? 4.793 1.537 -9.637 1.00 94.75 243 LYS A O 1
ATOM 1913 N N . LYS A 1 244 ? 5.673 2.057 -7.628 1.00 91.88 244 LYS A N 1
ATOM 1914 C CA . LYS A 1 244 ? 6.893 2.687 -8.162 1.00 91.88 244 LYS A CA 1
ATOM 1915 C C . LYS A 1 244 ? 7.746 1.668 -8.934 1.00 91.88 244 LYS A C 1
ATOM 1917 O O . LYS A 1 244 ? 8.151 1.958 -10.055 1.00 91.88 244 LYS A O 1
ATOM 1922 N N . CYS A 1 245 ? 7.946 0.461 -8.397 1.00 91.19 245 CYS A N 1
ATOM 1923 C CA . CYS A 1 245 ? 8.677 -0.614 -9.078 1.00 91.19 245 CYS A CA 1
ATOM 1924 C C . CYS A 1 245 ? 8.020 -1.023 -10.404 1.00 91.19 245 CYS A C 1
ATOM 1926 O O . CYS A 1 245 ? 8.713 -1.149 -11.409 1.00 91.19 245 CYS A O 1
ATOM 1928 N N . VAL A 1 246 ? 6.692 -1.177 -10.429 1.00 93.69 246 VAL A N 1
ATOM 1929 C CA . VAL A 1 246 ? 5.944 -1.483 -11.660 1.00 93.69 246 VAL A CA 1
ATOM 1930 C C . VAL A 1 246 ? 6.106 -0.365 -12.690 1.00 93.69 246 VAL A C 1
ATOM 1932 O O . VAL A 1 246 ? 6.357 -0.650 -13.857 1.00 93.69 246 VAL A O 1
ATOM 1935 N N . GLY A 1 247 ? 6.025 0.899 -12.268 1.00 91.50 247 GLY A N 1
ATOM 1936 C CA . GLY A 1 247 ? 6.241 2.042 -13.157 1.00 91.50 247 GLY A CA 1
ATOM 1937 C C . GLY A 1 247 ? 7.639 2.048 -13.783 1.00 91.50 247 GLY A C 1
ATOM 1938 O O . GLY A 1 247 ? 7.764 2.222 -14.993 1.00 91.50 247 GLY A O 1
ATOM 1939 N N . LEU A 1 248 ? 8.683 1.792 -12.988 1.00 89.00 248 LEU A N 1
ATOM 1940 C CA . LEU A 1 248 ? 10.059 1.684 -13.488 1.00 89.00 248 LEU A CA 1
ATOM 1941 C C . LEU A 1 248 ? 10.227 0.512 -14.466 1.00 89.00 248 LEU A C 1
ATOM 1943 O O . LEU A 1 248 ? 10.855 0.675 -15.511 1.00 89.00 248 LEU A O 1
ATOM 1947 N N . ALA A 1 249 ? 9.638 -0.648 -14.164 1.00 89.25 249 ALA A N 1
ATOM 1948 C CA . ALA A 1 249 ? 9.680 -1.810 -15.049 1.00 89.25 249 ALA A CA 1
ATOM 1949 C C . ALA A 1 249 ? 9.008 -1.516 -16.401 1.00 89.25 249 ALA A C 1
ATOM 1951 O O . ALA A 1 249 ? 9.603 -1.758 -17.446 1.00 89.25 249 ALA A O 1
ATOM 1952 N N . GLN A 1 250 ? 7.825 -0.898 -16.395 1.00 91.19 250 GLN A N 1
ATOM 1953 C CA . GLN A 1 250 ? 7.112 -0.509 -17.618 1.00 91.19 250 GLN A CA 1
ATOM 1954 C C . GLN A 1 250 ? 7.882 0.532 -18.443 1.00 91.19 250 GLN A C 1
ATOM 1956 O O . GLN A 1 250 ? 7.928 0.461 -19.674 1.00 91.19 250 GLN A O 1
ATOM 1961 N N . GLN A 1 251 ? 8.522 1.501 -17.782 1.00 88.94 251 GLN A N 1
ATOM 1962 C CA . GLN A 1 251 ? 9.397 2.466 -18.453 1.00 88.94 251 GLN A CA 1
ATOM 1963 C C . GLN A 1 251 ? 10.586 1.768 -19.121 1.00 88.94 251 GLN A C 1
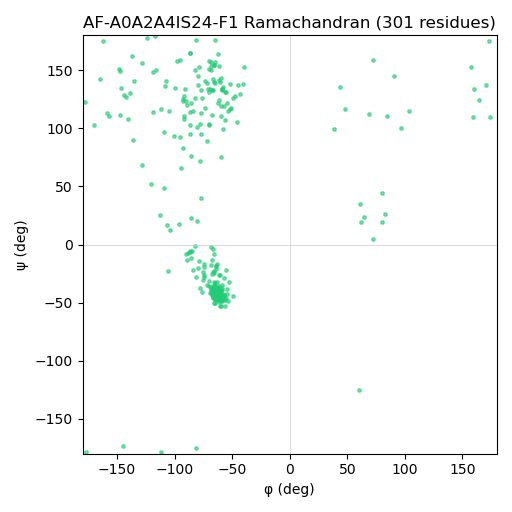ATOM 1965 O O . GLN A 1 251 ? 10.898 2.062 -20.275 1.00 88.94 251 GLN A O 1
ATOM 1970 N N . LEU A 1 252 ? 11.205 0.800 -18.443 1.00 85.44 252 LEU A N 1
ATOM 1971 C CA . LEU A 1 252 ? 12.302 0.019 -19.005 1.00 85.44 252 LEU A CA 1
ATOM 1972 C C . LEU A 1 252 ? 11.842 -0.835 -20.197 1.00 85.44 252 LEU A C 1
ATOM 1974 O O . LEU A 1 252 ? 12.459 -0.778 -21.260 1.00 85.44 252 LEU A O 1
ATOM 1978 N N . GLU A 1 253 ? 10.732 -1.563 -20.060 1.00 86.38 253 GLU A N 1
ATOM 1979 C CA . GLU A 1 253 ? 10.144 -2.382 -21.128 1.00 86.38 253 GLU A CA 1
ATOM 1980 C C . GLU A 1 253 ? 9.809 -1.546 -22.368 1.00 86.38 253 GLU A C 1
ATOM 1982 O O . GLU A 1 253 ? 10.178 -1.911 -23.486 1.00 86.38 253 GLU A O 1
ATOM 1987 N N . SER A 1 254 ? 9.164 -0.390 -22.181 1.00 87.50 254 SER A N 1
ATOM 1988 C CA . SER A 1 254 ? 8.824 0.511 -23.287 1.00 87.50 254 SER A CA 1
ATOM 1989 C C . SER A 1 254 ? 10.065 1.084 -23.978 1.00 87.50 254 SER A C 1
ATOM 1991 O O . SER A 1 254 ? 10.098 1.157 -25.208 1.00 87.50 254 SER A O 1
ATOM 1993 N N . ALA A 1 255 ? 11.115 1.427 -23.224 1.00 83.88 255 ALA A N 1
ATOM 1994 C CA . ALA A 1 255 ? 12.376 1.891 -23.790 1.00 83.88 255 ALA A CA 1
ATOM 1995 C C . ALA A 1 255 ? 13.045 0.800 -24.642 1.00 83.88 255 ALA A C 1
ATOM 1997 O O . ALA A 1 255 ? 13.468 1.072 -25.769 1.00 83.88 255 ALA A O 1
ATOM 1998 N N . VAL A 1 256 ? 13.091 -0.439 -24.143 1.00 80.62 256 VAL A N 1
ATOM 1999 C CA . VAL A 1 256 ? 13.630 -1.590 -24.885 1.00 80.62 256 VAL A CA 1
ATOM 2000 C C . VAL A 1 256 ? 12.806 -1.856 -26.151 1.00 80.62 256 VAL A C 1
ATOM 2002 O O . VAL A 1 256 ? 13.377 -1.991 -27.236 1.00 80.62 256 VAL A O 1
ATOM 2005 N N . ALA A 1 257 ? 11.473 -1.859 -26.054 1.00 81.75 257 ALA A N 1
ATOM 2006 C CA . ALA A 1 257 ? 10.574 -2.079 -27.190 1.00 81.75 257 ALA A CA 1
ATOM 2007 C C . ALA A 1 257 ? 10.694 -0.987 -28.269 1.00 81.75 257 ALA A C 1
ATOM 2009 O O . ALA A 1 257 ? 10.685 -1.289 -29.463 1.00 81.75 257 ALA A O 1
ATOM 2010 N N . ALA A 1 258 ? 10.891 0.273 -27.867 1.00 80.88 258 ALA A N 1
ATOM 2011 C CA . ALA A 1 258 ? 11.151 1.394 -28.773 1.00 80.88 258 ALA A CA 1
ATOM 2012 C C . ALA A 1 258 ? 12.524 1.311 -29.475 1.00 80.88 258 ALA A C 1
ATOM 2014 O O . ALA A 1 258 ? 12.863 2.162 -30.299 1.00 80.88 258 ALA A O 1
ATOM 2015 N N . GLY A 1 259 ? 13.331 0.290 -29.170 1.00 72.50 259 GLY A N 1
ATOM 2016 C CA . GLY A 1 259 ? 14.650 0.091 -29.753 1.00 72.50 259 GLY A CA 1
ATOM 2017 C C . GLY A 1 259 ? 15.731 0.957 -29.113 1.00 72.50 259 GLY A C 1
ATOM 2018 O O . GLY A 1 259 ? 16.789 1.144 -29.728 1.00 72.50 259 GLY A O 1
ATOM 2019 N N . ALA A 1 260 ? 15.503 1.477 -27.898 1.00 65.75 260 ALA A N 1
ATOM 2020 C CA . ALA A 1 260 ? 16.590 2.041 -27.116 1.00 65.75 260 ALA A CA 1
ATOM 2021 C C . ALA A 1 260 ? 17.677 0.966 -26.986 1.00 65.75 260 ALA A C 1
ATOM 2023 O O . ALA A 1 260 ? 17.410 -0.148 -26.553 1.00 65.75 260 ALA A O 1
ATOM 2024 N N . GLY A 1 261 ? 18.877 1.306 -27.464 1.00 59.78 261 GLY A N 1
ATOM 2025 C CA . GLY A 1 261 ? 20.064 0.461 -27.395 1.00 59.78 261 GLY A CA 1
ATOM 2026 C C . GLY A 1 261 ? 20.210 -0.609 -28.491 1.00 59.78 261 GLY A C 1
ATOM 2027 O O . GLY A 1 261 ? 20.984 -1.545 -28.324 1.00 59.78 261 GLY A O 1
ATOM 2028 N N . ARG A 1 262 ? 19.628 -0.417 -29.689 1.00 64.75 262 ARG A N 1
ATOM 2029 C CA . ARG A 1 262 ? 20.183 -1.025 -30.924 1.00 64.75 262 ARG A CA 1
ATOM 2030 C C . ARG A 1 262 ? 21.625 -0.544 -31.159 1.00 64.75 262 ARG A C 1
ATOM 2032 O O . ARG A 1 262 ? 21.886 0.337 -31.976 1.00 64.75 262 ARG A O 1
ATOM 2039 N N . LEU A 1 263 ? 22.551 -1.086 -30.382 1.00 67.94 263 LEU A N 1
ATOM 2040 C CA . LEU A 1 263 ? 23.956 -0.755 -30.386 1.00 67.94 263 LEU A CA 1
ATOM 2041 C C . LEU A 1 263 ? 24.636 -1.663 -31.395 1.00 67.94 263 LEU A C 1
ATOM 2043 O O . LEU A 1 263 ? 24.619 -2.886 -31.283 1.00 67.94 263 LEU A O 1
ATOM 2047 N N . LYS A 1 264 ? 25.242 -1.032 -32.396 1.00 78.25 264 LYS A N 1
ATOM 2048 C CA . LYS A 1 264 ? 26.353 -1.654 -33.108 1.00 78.25 264 LYS A CA 1
ATOM 2049 C C . LYS A 1 264 ? 27.512 -1.813 -32.123 1.00 78.25 264 LYS A C 1
ATOM 2051 O O . LYS A 1 264 ? 27.573 -1.074 -31.137 1.00 78.25 264 LYS A O 1
ATOM 2056 N N . GLN A 1 265 ? 28.415 -2.753 -32.401 1.00 84.38 265 GLN A N 1
ATOM 2057 C CA . GLN A 1 265 ? 29.641 -2.891 -31.622 1.00 84.38 265 GLN A CA 1
ATOM 2058 C C . GLN A 1 265 ? 30.304 -1.509 -31.457 1.00 84.38 265 GLN A C 1
ATOM 2060 O O . GLN A 1 265 ? 30.457 -0.792 -32.451 1.00 84.38 265 GLN A O 1
ATOM 2065 N N . PRO A 1 266 ? 30.633 -1.093 -30.221 1.00 84.12 266 PRO A N 1
ATOM 2066 C CA . PRO A 1 266 ? 31.295 0.180 -29.985 1.00 84.12 266 PRO A CA 1
ATOM 2067 C C . PRO A 1 266 ? 32.621 0.262 -30.740 1.00 84.12 266 PRO A C 1
ATOM 2069 O O . PRO A 1 266 ? 33.422 -0.662 -30.664 1.00 84.12 266 PRO A O 1
ATOM 2072 N N . ALA A 1 267 ? 32.894 1.397 -31.383 1.00 84.75 267 ALA A N 1
ATOM 2073 C CA . ALA A 1 267 ? 34.122 1.612 -32.160 1.00 84.75 267 ALA A CA 1
ATOM 2074 C C . ALA A 1 267 ? 35.415 1.652 -31.316 1.00 84.75 267 ALA A C 1
ATOM 2076 O O . ALA A 1 267 ? 36.500 1.804 -31.861 1.00 84.75 267 ALA A O 1
ATOM 2077 N N . ILE A 1 268 ? 35.302 1.570 -29.985 1.00 87.69 268 ILE A N 1
ATOM 2078 C CA . ILE A 1 268 ? 36.451 1.451 -29.076 1.00 87.69 268 ILE A CA 1
ATOM 2079 C C . ILE A 1 268 ? 36.995 0.015 -29.004 1.00 87.69 268 ILE A C 1
ATOM 2081 O O . ILE A 1 268 ? 38.127 -0.182 -28.575 1.00 87.69 268 ILE A O 1
ATOM 2085 N N . LEU A 1 269 ? 36.194 -0.984 -29.391 1.00 84.62 269 LEU A N 1
ATOM 2086 C CA . LEU A 1 269 ? 36.655 -2.364 -29.532 1.00 84.62 269 LEU A CA 1
ATOM 2087 C C . LEU A 1 269 ? 37.396 -2.519 -30.860 1.00 84.62 269 LEU A C 1
ATOM 2089 O O . LEU A 1 269 ? 36.934 -2.015 -31.880 1.00 84.62 269 LEU A O 1
ATOM 2093 N N . ASP A 1 270 ? 38.517 -3.235 -30.825 1.00 85.69 270 ASP A N 1
ATOM 2094 C CA . ASP A 1 270 ? 39.314 -3.555 -32.008 1.00 85.69 270 ASP A CA 1
ATOM 2095 C C . ASP A 1 270 ? 38.508 -4.385 -33.023 1.00 85.69 270 ASP A C 1
ATOM 2097 O O . ASP A 1 270 ? 37.749 -5.278 -32.639 1.00 85.69 270 ASP A O 1
ATOM 2101 N N . ASP A 1 271 ? 38.697 -4.118 -34.317 1.00 83.00 271 ASP A N 1
ATOM 2102 C CA . ASP A 1 271 ? 37.956 -4.781 -35.398 1.00 83.00 271 ASP A CA 1
ATOM 2103 C C . ASP A 1 271 ? 38.227 -6.296 -35.473 1.00 83.00 271 ASP A C 1
ATOM 2105 O O . ASP A 1 271 ? 37.407 -7.047 -36.008 1.00 83.00 271 ASP A O 1
ATOM 2109 N N . SER A 1 272 ? 39.348 -6.775 -34.917 1.00 85.75 272 SER A N 1
ATOM 2110 C CA . SER A 1 272 ? 39.653 -8.209 -34.822 1.00 85.75 272 SER A CA 1
ATOM 2111 C C . SER A 1 272 ? 38.839 -8.940 -33.746 1.00 85.75 272 SER A C 1
ATOM 2113 O O . SER A 1 272 ? 38.726 -10.167 -33.793 1.00 85.75 272 SER A O 1
ATOM 2115 N N . LEU A 1 273 ? 38.232 -8.213 -32.801 1.00 84.88 273 LEU A N 1
ATOM 2116 C CA . LEU A 1 273 ? 37.430 -8.761 -31.707 1.00 84.88 273 LEU A CA 1
ATOM 2117 C C . LEU A 1 273 ? 35.950 -8.449 -31.934 1.00 84.88 273 LEU A C 1
ATOM 2119 O O . LEU A 1 273 ? 35.458 -7.378 -31.584 1.00 84.88 273 LEU A O 1
ATOM 2123 N N . THR A 1 274 ? 35.219 -9.407 -32.504 1.00 87.50 274 THR A N 1
ATOM 2124 C CA . THR A 1 274 ? 33.780 -9.262 -32.762 1.00 87.50 274 THR A CA 1
ATOM 2125 C C . THR A 1 274 ? 32.948 -9.806 -31.603 1.00 87.50 274 THR A C 1
ATOM 2127 O O . THR A 1 274 ? 33.099 -10.955 -31.190 1.00 87.50 274 THR A O 1
ATOM 2130 N N . LEU A 1 275 ? 32.055 -8.974 -31.065 1.00 86.25 275 LEU A N 1
ATOM 2131 C CA . LEU A 1 275 ? 31.123 -9.383 -30.017 1.00 86.25 275 LEU A CA 1
ATOM 2132 C C . LEU A 1 275 ? 30.087 -10.361 -30.577 1.00 86.25 275 LEU A C 1
ATOM 2134 O O . LEU A 1 275 ? 29.461 -10.116 -31.611 1.00 86.25 275 LEU A O 1
ATOM 2138 N N . ALA A 1 276 ? 29.846 -11.445 -29.844 1.00 86.94 276 ALA A N 1
ATOM 2139 C CA . ALA A 1 276 ? 28.784 -12.381 -30.163 1.00 86.94 276 ALA A CA 1
ATOM 2140 C C . ALA A 1 276 ? 27.394 -11.720 -30.006 1.00 86.94 276 ALA A C 1
ATOM 2142 O O . ALA A 1 276 ? 27.226 -10.802 -29.194 1.00 86.94 276 ALA A O 1
ATOM 2143 N N . PRO A 1 277 ? 26.351 -12.202 -30.714 1.00 83.69 277 PRO A N 1
ATOM 2144 C CA . PRO A 1 277 ? 25.022 -11.584 -30.682 1.00 83.69 277 PRO A CA 1
ATOM 2145 C C . PRO A 1 277 ? 24.433 -11.413 -29.273 1.00 83.69 277 PRO A C 1
ATOM 2147 O O . PRO A 1 277 ? 23.836 -10.381 -28.979 1.00 83.69 277 PRO A O 1
ATOM 2150 N N . TYR A 1 278 ? 24.639 -12.379 -28.373 1.00 83.75 278 TYR A N 1
ATOM 2151 C CA . TYR A 1 278 ? 24.154 -12.297 -26.989 1.00 83.75 278 TYR A CA 1
ATOM 2152 C C . TYR A 1 278 ? 24.901 -11.241 -26.156 1.00 83.75 278 TYR A C 1
ATOM 2154 O O . TYR A 1 278 ? 24.300 -10.600 -25.296 1.00 83.75 278 TYR A O 1
ATOM 2162 N N . GLN A 1 279 ? 26.185 -10.997 -26.438 1.00 86.25 279 GLN A N 1
ATOM 2163 C CA . GLN A 1 279 ? 26.971 -9.952 -25.771 1.00 86.25 279 GLN A CA 1
ATOM 2164 C C . GLN A 1 279 ? 26.476 -8.560 -26.175 1.00 86.25 279 GLN A C 1
ATOM 2166 O O . GLN A 1 279 ? 26.382 -7.669 -25.333 1.00 86.25 279 GLN A O 1
ATOM 2171 N N . LEU A 1 280 ? 26.082 -8.381 -27.441 1.00 83.62 280 LEU A N 1
ATOM 2172 C CA . LEU A 1 280 ? 25.440 -7.149 -27.912 1.00 83.62 280 LEU A CA 1
ATOM 2173 C C . LEU A 1 280 ? 24.074 -6.926 -27.252 1.00 83.62 280 LEU A C 1
ATOM 2175 O O . LEU A 1 280 ? 23.729 -5.787 -26.942 1.00 83.62 280 LEU A O 1
ATOM 2179 N N . VAL A 1 281 ? 23.315 -7.996 -26.986 1.00 82.56 281 VAL A N 1
ATOM 2180 C CA . VAL A 1 281 ? 22.070 -7.914 -26.205 1.00 82.56 281 VAL A CA 1
ATOM 2181 C C . VAL A 1 281 ? 22.358 -7.471 -24.768 1.00 82.56 281 VAL A C 1
ATOM 2183 O O . VAL A 1 281 ? 21.703 -6.550 -24.287 1.00 82.56 281 VAL A O 1
ATOM 2186 N N . GLY A 1 282 ? 23.359 -8.049 -24.099 1.00 83.31 282 GLY A N 1
ATOM 2187 C CA . GLY A 1 282 ? 23.765 -7.617 -22.755 1.00 83.31 282 GLY A CA 1
ATOM 2188 C C . GLY A 1 282 ? 24.213 -6.151 -22.714 1.00 83.31 282 GLY A C 1
ATOM 2189 O O . GLY A 1 282 ? 23.768 -5.382 -21.864 1.00 83.31 282 GLY A O 1
ATOM 2190 N N . LEU A 1 283 ? 25.022 -5.724 -23.687 1.00 84.12 283 LEU A N 1
ATOM 2191 C CA . LEU A 1 283 ? 25.476 -4.336 -23.806 1.00 84.12 283 LEU A CA 1
ATOM 2192 C C . LEU A 1 283 ? 24.319 -3.363 -24.077 1.00 84.12 283 LEU A C 1
ATOM 2194 O O . LEU A 1 283 ? 24.285 -2.266 -23.518 1.00 84.12 283 LEU A O 1
ATOM 2198 N N . ASN A 1 284 ? 23.358 -3.768 -24.911 1.00 83.62 284 ASN A N 1
ATOM 2199 C CA . ASN A 1 284 ? 22.120 -3.031 -25.135 1.00 83.62 284 ASN A CA 1
ATOM 2200 C C . ASN A 1 284 ? 21.379 -2.803 -23.809 1.00 83.62 284 ASN A C 1
ATOM 2202 O O . ASN A 1 284 ? 21.104 -1.658 -23.452 1.00 83.62 284 ASN A O 1
ATOM 2206 N N . TRP A 1 285 ? 21.143 -3.869 -23.041 1.00 82.50 285 TRP A N 1
ATOM 2207 C CA . TRP A 1 285 ? 20.500 -3.784 -21.729 1.00 82.50 285 TRP A CA 1
ATOM 2208 C C . TRP A 1 285 ? 21.207 -2.795 -20.796 1.00 82.50 285 TRP A C 1
ATOM 2210 O O . TRP A 1 285 ? 20.559 -1.903 -20.250 1.00 82.50 285 TRP A O 1
ATOM 2220 N N . LEU A 1 286 ? 22.536 -2.877 -20.682 1.00 84.88 286 LEU A N 1
ATOM 2221 C CA . LEU A 1 286 ? 23.327 -1.947 -19.866 1.00 84.88 286 LEU A CA 1
ATOM 2222 C C . LEU A 1 286 ? 23.178 -0.489 -20.326 1.00 84.88 286 LEU A C 1
ATOM 2224 O O . LEU A 1 286 ? 23.056 0.420 -19.504 1.00 84.88 286 LEU A O 1
ATOM 2228 N N . ALA A 1 287 ? 23.140 -0.249 -21.636 1.00 84.69 287 ALA A N 1
ATOM 2229 C CA . ALA A 1 287 ? 22.976 1.092 -22.180 1.00 84.69 287 ALA A CA 1
ATOM 2230 C C . ALA A 1 287 ? 21.572 1.664 -21.955 1.00 84.69 287 ALA A C 1
ATOM 2232 O O . ALA A 1 287 ? 21.435 2.869 -21.732 1.00 84.69 287 ALA A O 1
ATOM 2233 N N . VAL A 1 288 ? 20.530 0.829 -22.009 1.00 85.19 288 VAL A N 1
ATOM 2234 C CA . VAL A 1 288 ? 19.167 1.252 -21.666 1.00 85.19 288 VAL A CA 1
ATOM 2235 C C . VAL A 1 288 ? 19.075 1.577 -20.178 1.00 85.19 288 VAL A C 1
ATOM 2237 O O . VAL A 1 288 ? 18.577 2.649 -19.846 1.00 85.19 288 VAL A O 1
ATOM 2240 N N . LEU A 1 289 ? 19.619 0.729 -19.299 1.00 85.38 289 LEU A N 1
ATOM 2241 C CA . LEU A 1 289 ? 19.656 0.983 -17.854 1.00 85.38 289 LEU A CA 1
ATOM 2242 C C . LEU A 1 289 ? 20.354 2.311 -17.533 1.00 85.38 289 LEU A C 1
ATOM 2244 O O . LEU A 1 289 ? 19.788 3.149 -16.831 1.00 85.38 289 LEU A O 1
ATOM 2248 N N . HIS A 1 290 ? 21.525 2.554 -18.134 1.00 85.81 290 HIS A N 1
ATOM 2249 C CA . HIS A 1 290 ? 22.255 3.812 -17.975 1.00 85.81 290 HIS A CA 1
ATOM 2250 C C . HIS A 1 290 ? 21.443 5.024 -18.462 1.00 85.81 290 HIS A C 1
ATOM 2252 O O . HIS A 1 290 ? 21.388 6.046 -17.784 1.00 85.81 290 HIS A O 1
ATOM 2258 N N . LYS A 1 291 ? 20.772 4.923 -19.619 1.00 84.00 291 LYS A N 1
ATOM 2259 C CA . LYS A 1 291 ? 19.928 6.011 -20.150 1.00 84.00 291 LYS A CA 1
ATOM 2260 C C . LYS A 1 291 ? 18.706 6.305 -19.285 1.00 84.00 291 LYS A C 1
ATOM 2262 O O . LYS A 1 291 ? 18.309 7.462 -19.203 1.00 84.00 291 LYS A O 1
ATOM 2267 N N . GLN A 1 292 ? 18.117 5.279 -18.677 1.00 84.06 292 GLN A N 1
ATOM 2268 C CA . GLN A 1 292 ? 16.972 5.424 -17.776 1.00 84.06 292 GLN A CA 1
ATOM 2269 C C . GLN A 1 292 ? 17.388 5.810 -16.347 1.00 84.06 292 GLN A C 1
ATOM 2271 O O . GLN A 1 292 ? 16.526 5.988 -15.493 1.00 84.06 292 GLN A O 1
ATOM 2276 N N . GLY A 1 293 ? 18.692 5.949 -16.069 1.00 85.44 293 GLY A N 1
ATOM 2277 C CA . GLY A 1 293 ? 19.195 6.289 -14.736 1.00 85.44 293 GLY A CA 1
ATOM 2278 C C . GLY A 1 293 ? 18.910 5.211 -13.688 1.00 85.44 293 GLY A C 1
ATOM 2279 O O . GLY A 1 293 ? 18.836 5.515 -12.500 1.00 85.44 293 GLY A O 1
ATOM 2280 N N . VAL A 1 294 ? 18.720 3.960 -14.118 1.00 83.69 294 VAL A N 1
ATOM 2281 C CA . VAL A 1 294 ? 18.441 2.831 -13.228 1.00 83.69 294 VAL A CA 1
ATOM 2282 C C . VAL A 1 294 ? 19.766 2.197 -12.816 1.00 83.69 294 VAL A C 1
ATOM 2284 O O . VAL A 1 294 ? 20.556 1.784 -13.666 1.00 83.69 294 VAL A O 1
ATOM 2287 N N . SER A 1 295 ? 20.015 2.107 -11.508 1.00 72.06 295 SER A N 1
ATOM 2288 C CA . SER A 1 295 ? 21.179 1.394 -10.973 1.00 72.06 295 SER A CA 1
ATOM 2289 C C . SER A 1 295 ? 21.089 -0.104 -11.270 1.00 72.06 295 SER A C 1
ATOM 2291 O O . SER A 1 295 ? 20.030 -0.710 -11.129 1.00 72.06 295 SER A O 1
ATOM 2293 N N . GLY A 1 296 ? 22.216 -0.710 -11.641 1.00 68.19 296 GLY A N 1
ATOM 2294 C CA . GLY A 1 296 ? 22.349 -2.156 -11.802 1.00 68.19 296 GLY A CA 1
ATOM 2295 C C . GLY A 1 296 ? 23.182 -2.758 -10.676 1.00 68.19 296 GLY A C 1
ATOM 2296 O O . GLY A 1 296 ? 24.188 -2.178 -10.272 1.00 68.19 296 GLY A O 1
ATOM 2297 N N . ILE A 1 297 ? 22.780 -3.932 -10.192 1.00 67.75 297 ILE A N 1
ATOM 2298 C CA . ILE A 1 297 ? 23.639 -4.809 -9.392 1.00 67.75 297 ILE A CA 1
AT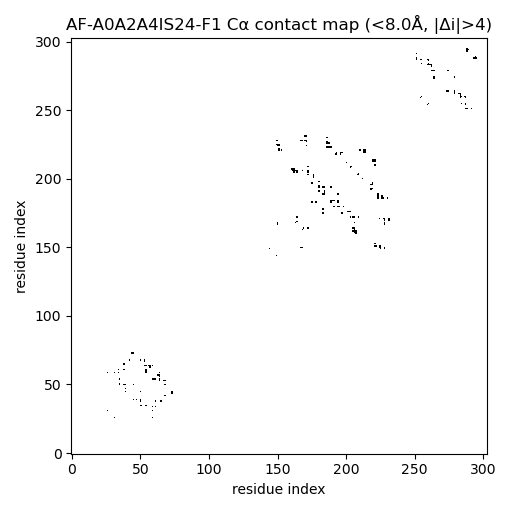OM 2299 C C . ILE A 1 297 ? 24.045 -5.945 -10.327 1.00 67.75 297 ILE A C 1
ATOM 2301 O O . ILE A 1 297 ? 23.185 -6.687 -10.800 1.00 67.75 297 ILE A O 1
ATOM 2305 N N . LEU A 1 298 ? 25.336 -6.048 -10.640 1.00 62.28 298 LEU A N 1
ATOM 2306 C CA . LEU A 1 298 ? 25.863 -7.195 -11.372 1.00 62.28 298 LEU A CA 1
ATOM 2307 C C . LEU A 1 298 ? 25.975 -8.353 -10.378 1.00 62.28 298 LEU A C 1
ATOM 2309 O O . LEU A 1 298 ? 26.741 -8.270 -9.421 1.00 62.28 298 LEU A O 1
ATOM 2313 N N . ALA A 1 299 ? 25.165 -9.392 -10.567 1.00 68.44 299 ALA A N 1
ATOM 2314 C CA . ALA A 1 299 ? 25.323 -10.634 -9.826 1.00 68.44 299 ALA A CA 1
ATOM 2315 C C . ALA A 1 299 ? 26.498 -11.422 -10.427 1.00 68.44 299 ALA A C 1
ATOM 2317 O O . ALA A 1 299 ? 26.578 -11.572 -11.644 1.00 68.44 299 ALA A O 1
ATOM 2318 N N . ASP A 1 300 ? 27.386 -11.915 -9.564 1.00 69.56 300 ASP A N 1
ATOM 2319 C CA . ASP A 1 300 ? 28.642 -12.616 -9.897 1.00 69.56 300 ASP A CA 1
ATOM 2320 C C . ASP A 1 300 ? 28.418 -13.982 -10.598 1.00 69.56 300 ASP A C 1
ATOM 2322 O O . ASP A 1 300 ? 29.335 -14.597 -11.125 1.00 69.56 300 ASP A O 1
ATOM 2326 N N . GLU A 1 301 ? 27.166 -14.441 -10.670 1.00 58.97 301 GLU A N 1
ATOM 2327 C CA . GLU A 1 301 ? 26.740 -15.750 -11.198 1.00 58.97 301 GLU A CA 1
ATOM 2328 C C . GLU A 1 301 ? 26.516 -15.764 -12.731 1.00 58.97 301 GLU A C 1
ATOM 2330 O O . GLU A 1 301 ? 25.764 -16.586 -13.251 1.00 58.97 301 GLU A O 1
ATOM 2335 N N . MET A 1 302 ? 27.122 -14.845 -13.488 1.00 51.41 302 MET A N 1
ATOM 2336 C CA . MET A 1 302 ? 27.073 -14.848 -14.960 1.00 51.41 302 MET A CA 1
ATOM 2337 C C . MET A 1 302 ? 28.296 -15.573 -15.543 1.00 51.41 302 MET A C 1
ATOM 2339 O O . MET A 1 302 ? 29.152 -14.950 -16.173 1.00 51.41 302 MET A O 1
ATOM 2343 N N . GLY A 1 303 ? 28.372 -16.884 -15.281 1.00 42.34 303 GLY A N 1
ATOM 2344 C CA . GLY A 1 303 ? 29.325 -17.828 -15.885 1.00 42.34 303 GLY A CA 1
ATOM 2345 C C . GLY A 1 303 ? 28.806 -18.462 -17.169 1.00 42.34 303 GLY A C 1
ATOM 2346 O O . GLY A 1 303 ? 27.606 -18.817 -17.206 1.00 42.34 303 GLY A O 1
#